Protein AF-0000000082408336 (afdb_homodimer)

InterPro domains:
  IPR009057 Homedomain-like superfamily [SSF46689] (3-77)

Foldseek 3Di:
DDPVVVLVVLVVLLLVLLLCQCLPLVHHDDALVSSCVSSVHDSVSVCVVDVGRLRSLVVSLVVLLVVLLVQLCVQQVVDDDLLSSLLSNLVSNCVSCVVSVSSVCSHQPSCVPPPSSPCVNVVSLVSQLVSLLVSLVQDDDSVLSSVLSSVLSVVVSVLSVCVSSVVDDDDPVVSSVVNSVSSSVSSVD/DDPVVVLVVLVVLLLVLLLCQCLPLVHHDDALVSSCVSSVHDSVSVCVVDVGRLRSLVVSLVVLLVVLLVQLCVQQVPDDDQLSSLLSNLVSNCVSCVVSVSSVCSHQVSCVPPPSSPCVNVVSLVSQLVSLLVSLVQDDDSVLSSVLSSVLSVVVSVLSVCVSSVVDDDDPVVSSVVNSVSSSVSSVD

Structure (mmCIF, N/CA/C/O backbone):
data_AF-0000000082408336-model_v1
#
loop_
_entity.id
_entity.type
_entity.pdbx_description
1 polymer 'TetR/AcrR family transcriptional regulator'
#
loop_
_atom_site.group_PDB
_atom_site.id
_atom_site.type_symbol
_atom_site.label_atom_id
_atom_site.label_alt_id
_atom_site.label_comp_id
_atom_site.label_asym_id
_atom_site.label_entity_id
_atom_site.label_seq_id
_atom_site.pdbx_PDB_ins_code
_atom_site.Cartn_x
_atom_site.Cartn_y
_atom_site.Cartn_z
_atom_site.occupancy
_atom_site.B_iso_or_equiv
_atom_site.auth_seq_id
_atom_site.auth_comp_id
_atom_site.auth_asym_id
_atom_site.auth_atom_id
_atom_site.pdbx_PDB_model_num
ATOM 1 N N . MET A 1 1 ? 37.875 -20.922 -11.516 1 73.94 1 MET A N 1
ATOM 2 C CA . MET A 1 1 ? 36.75 -20.562 -10.648 1 73.94 1 MET A CA 1
ATOM 3 C C . MET A 1 1 ? 36.188 -21.797 -9.953 1 73.94 1 MET A C 1
ATOM 5 O O . MET A 1 1 ? 35.938 -22.812 -10.602 1 73.94 1 MET A O 1
ATOM 9 N N . SER A 1 2 ? 36.219 -21.766 -8.648 1 87.06 2 SER A N 1
ATOM 10 C CA . SER A 1 2 ? 35.688 -22.906 -7.902 1 87.06 2 SER A CA 1
ATOM 11 C C . SER A 1 2 ? 34.219 -23.172 -8.258 1 87.06 2 SER A C 1
ATOM 13 O O . SER A 1 2 ? 33.562 -22.344 -8.883 1 87.06 2 SER A O 1
ATOM 15 N N . ILE A 1 3 ? 33.781 -24.391 -8.055 1 84.94 3 ILE A N 1
ATOM 16 C CA . ILE A 1 3 ? 32.406 -24.781 -8.297 1 84.94 3 ILE A CA 1
ATOM 17 C C . ILE A 1 3 ? 31.453 -23.828 -7.586 1 84.94 3 ILE A C 1
ATOM 19 O O . ILE A 1 3 ? 30.422 -23.422 -8.141 1 84.94 3 ILE A O 1
ATOM 23 N N . GLU A 1 4 ? 31.875 -23.438 -6.445 1 86.31 4 GLU A N 1
ATOM 24 C CA . GLU A 1 4 ? 31.078 -22.531 -5.641 1 86.31 4 GLU A CA 1
ATOM 25 C C . GLU A 1 4 ? 31.016 -21.141 -6.281 1 86.31 4 GLU A C 1
ATOM 27 O O . GLU A 1 4 ? 29.969 -20.484 -6.25 1 86.31 4 GLU A O 1
ATOM 32 N N . GLU A 1 5 ? 32.031 -20.75 -6.777 1 86.38 5 GLU A N 1
ATOM 33 C CA . GLU A 1 5 ? 32.094 -19.453 -7.445 1 86.38 5 GLU A CA 1
ATOM 34 C C . GLU A 1 5 ? 31.25 -19.438 -8.703 1 86.38 5 GLU A C 1
ATOM 36 O O . GLU A 1 5 ? 30.594 -18.422 -9 1 86.38 5 GLU A O 1
ATOM 41 N N . ARG A 1 6 ? 31.375 -20.516 -9.453 1 84.94 6 ARG A N 1
ATOM 42 C CA . ARG A 1 6 ? 30.562 -20.609 -10.656 1 84.94 6 ARG A CA 1
ATOM 43 C C . ARG A 1 6 ? 29.078 -20.562 -10.32 1 84.94 6 ARG A C 1
ATOM 45 O O . ARG A 1 6 ? 28.297 -19.891 -11 1 84.94 6 ARG A O 1
ATOM 52 N N . ARG A 1 7 ? 28.703 -21.312 -9.305 1 87.12 7 ARG A N 1
ATOM 53 C CA . ARG A 1 7 ? 27.312 -21.312 -8.844 1 87.12 7 ARG A CA 1
ATOM 54 C C . ARG A 1 7 ? 26.875 -19.922 -8.406 1 87.12 7 ARG A C 1
ATOM 56 O O . ARG A 1 7 ? 25.766 -19.5 -8.695 1 87.12 7 ARG A O 1
ATOM 63 N N . ALA A 1 8 ? 27.781 -19.266 -7.719 1 88.62 8 ALA A N 1
ATOM 64 C CA . ALA A 1 8 ? 27.484 -17.922 -7.242 1 88.62 8 ALA A CA 1
ATOM 65 C C . ALA A 1 8 ? 27.297 -16.953 -8.406 1 88.62 8 ALA A C 1
ATOM 67 O O . ALA A 1 8 ? 26.422 -16.094 -8.367 1 88.62 8 ALA A O 1
ATOM 68 N N . THR A 1 9 ? 28.031 -17.078 -9.375 1 90.69 9 THR A N 1
ATOM 69 C CA . THR A 1 9 ? 27.938 -16.219 -10.555 1 90.69 9 THR A CA 1
ATOM 70 C C . THR A 1 9 ? 26.625 -16.484 -11.305 1 90.69 9 THR A C 1
ATOM 72 O O . THR A 1 9 ? 25.953 -15.555 -11.75 1 90.69 9 THR A O 1
ATOM 75 N N . ARG A 1 10 ? 26.344 -17.781 -11.445 1 90.94 10 ARG A N 1
ATOM 76 C CA . ARG A 1 10 ? 25.094 -18.141 -12.102 1 90.94 10 ARG A CA 1
ATOM 77 C C . ARG A 1 10 ? 23.891 -17.594 -11.336 1 90.94 10 ARG A C 1
ATOM 79 O O . ARG A 1 10 ? 22.953 -17.062 -11.938 1 90.94 10 ARG A O 1
ATOM 86 N N . LYS A 1 11 ? 23.938 -17.734 -10.047 1 92.62 11 LYS A N 1
ATOM 87 C CA . LYS A 1 11 ? 22.859 -17.234 -9.211 1 92.62 11 LYS A CA 1
ATOM 88 C C . LYS A 1 11 ? 22.719 -15.719 -9.344 1 92.62 11 LYS A C 1
ATOM 90 O O . LYS A 1 11 ? 21.594 -15.195 -9.43 1 92.62 11 LYS A O 1
ATOM 95 N N . ALA A 1 12 ? 23.812 -15.039 -9.383 1 94.81 12 ALA A N 1
ATOM 96 C CA . ALA A 1 12 ? 23.797 -13.594 -9.562 1 94.81 12 ALA A CA 1
ATOM 97 C C . ALA A 1 12 ? 23.156 -13.219 -10.898 1 94.81 12 ALA A C 1
ATOM 99 O O . ALA A 1 12 ? 22.391 -12.25 -10.977 1 94.81 12 ALA A O 1
ATOM 100 N N . THR A 1 13 ? 23.469 -13.969 -11.891 1 96.31 13 THR A N 1
ATOM 101 C CA . THR A 1 13 ? 22.891 -13.742 -13.203 1 96.31 13 THR A CA 1
ATOM 102 C C . THR A 1 13 ? 21.375 -13.961 -13.172 1 96.31 13 THR A C 1
ATOM 104 O O . THR A 1 13 ? 20.625 -13.195 -13.773 1 96.31 13 THR A O 1
ATOM 107 N N . LEU A 1 14 ? 20.984 -14.992 -12.477 1 97.12 14 LEU A N 1
ATOM 108 C CA . LEU A 1 14 ? 19.562 -15.281 -12.352 1 97.12 14 LEU A CA 1
ATOM 109 C C . LEU A 1 14 ? 18.844 -14.141 -11.641 1 97.12 14 LEU A C 1
ATOM 111 O O . LEU A 1 14 ? 17.719 -13.789 -12 1 97.12 14 LEU A O 1
ATOM 115 N N . PHE A 1 15 ? 19.438 -13.555 -10.68 1 97.25 15 PHE A N 1
ATOM 116 C CA . PHE A 1 15 ? 18.812 -12.445 -9.969 1 97.25 15 PHE A CA 1
ATOM 117 C C . PHE A 1 15 ? 18.719 -11.219 -10.867 1 97.25 15 PHE A C 1
ATOM 119 O O . PHE A 1 15 ? 17.688 -10.516 -10.859 1 97.25 15 PHE A O 1
ATOM 126 N N . ASP A 1 16 ? 19.781 -10.984 -11.664 1 97.19 16 ASP A N 1
ATOM 127 C CA . ASP A 1 16 ? 19.75 -9.852 -12.594 1 97.19 16 ASP A CA 1
ATOM 128 C C . ASP A 1 16 ? 18.609 -10.008 -13.602 1 97.19 16 ASP A C 1
ATOM 130 O O . ASP A 1 16 ? 17.875 -9.055 -13.852 1 97.19 16 ASP A O 1
ATOM 134 N N . VAL A 1 17 ? 18.5 -11.156 -14.094 1 97.88 17 VAL A N 1
ATOM 135 C CA . VAL A 1 17 ? 17.453 -11.453 -15.055 1 97.88 17 VAL A CA 1
ATOM 136 C C . VAL A 1 17 ? 16.078 -11.352 -14.375 1 97.88 17 VAL A C 1
ATOM 138 O O . VAL A 1 17 ? 15.125 -10.844 -14.961 1 97.88 17 VAL A O 1
ATOM 141 N N . GLY A 1 18 ? 16.016 -11.883 -13.164 1 98 18 GLY A N 1
ATOM 142 C CA . GLY A 1 18 ? 14.781 -11.82 -12.406 1 98 18 GLY A CA 1
ATOM 143 C C . GLY A 1 18 ? 14.289 -10.406 -12.18 1 98 18 GLY A C 1
ATOM 144 O O . GLY A 1 18 ? 13.086 -10.141 -12.273 1 98 18 GLY A O 1
ATOM 145 N N . VAL A 1 19 ? 15.18 -9.539 -11.906 1 97.81 19 VAL A N 1
ATOM 146 C CA . VAL A 1 19 ? 14.82 -8.141 -11.711 1 97.81 19 VAL A CA 1
ATOM 147 C C . VAL A 1 19 ? 14.234 -7.57 -13 1 97.81 19 VAL A C 1
ATOM 149 O O . VAL A 1 19 ? 13.195 -6.906 -12.977 1 97.81 19 VAL A O 1
ATOM 152 N N . THR A 1 20 ? 14.836 -7.875 -14.07 1 96.94 20 THR A N 1
ATOM 153 C CA . THR A 1 20 ? 14.391 -7.367 -15.359 1 96.94 20 THR A CA 1
ATOM 154 C C . THR A 1 20 ? 13.008 -7.91 -15.719 1 96.94 20 THR A C 1
ATOM 156 O O . THR A 1 20 ? 12.117 -7.156 -16.109 1 96.94 20 THR A O 1
ATOM 159 N N . LEU A 1 21 ? 12.812 -9.18 -15.531 1 97.62 21 LEU A N 1
ATOM 160 C CA . LEU A 1 21 ? 11.578 -9.828 -15.961 1 97.62 21 LEU A CA 1
ATOM 161 C C . LEU A 1 21 ? 10.438 -9.508 -14.992 1 97.62 21 LEU A C 1
ATOM 163 O O . LEU A 1 21 ? 9.312 -9.25 -15.422 1 97.62 21 LEU A O 1
ATOM 167 N N . LEU A 1 22 ? 10.727 -9.531 -13.719 1 96.69 22 LEU A N 1
ATOM 168 C CA . LEU A 1 22 ? 9.719 -9.234 -12.703 1 96.69 22 LEU A CA 1
ATOM 169 C C . LEU A 1 22 ? 9.375 -7.754 -12.688 1 96.69 22 LEU A C 1
ATOM 171 O O . LEU A 1 22 ? 8.234 -7.379 -12.391 1 96.69 22 LEU A O 1
ATOM 175 N N . GLY A 1 23 ? 10.305 -6.922 -13.039 1 96.31 23 GLY A N 1
ATOM 176 C CA . GLY A 1 23 ? 10.125 -5.48 -13.039 1 96.31 23 GLY A CA 1
ATOM 177 C C . GLY A 1 23 ? 9.805 -4.914 -14.406 1 96.31 23 GLY A C 1
ATOM 178 O O . GLY A 1 23 ? 9.93 -3.709 -14.633 1 96.31 23 GLY A O 1
ATOM 179 N N . ALA A 1 24 ? 9.453 -5.758 -15.32 1 94.75 24 ALA A N 1
ATOM 180 C CA . ALA A 1 24 ? 9.156 -5.305 -16.672 1 94.75 24 ALA A CA 1
ATOM 181 C C . ALA A 1 24 ? 8.047 -4.262 -16.688 1 94.75 24 ALA A C 1
ATOM 183 O O . ALA A 1 24 ? 7.121 -4.328 -15.867 1 94.75 24 ALA A O 1
ATOM 184 N N . VAL A 1 25 ? 8.023 -3.336 -17.594 1 90.06 25 VAL A N 1
ATOM 185 C CA . VAL A 1 25 ? 7.137 -2.18 -17.672 1 90.06 25 VAL A CA 1
ATOM 186 C C . VAL A 1 25 ? 5.695 -2.645 -17.859 1 90.06 25 VAL A C 1
ATOM 188 O O . VAL A 1 25 ? 4.773 -2.07 -17.281 1 90.06 25 VAL A O 1
ATOM 191 N N . ASP A 1 26 ? 5.535 -3.713 -18.578 1 88.75 26 ASP A N 1
ATOM 192 C CA . ASP A 1 26 ? 4.188 -4.191 -18.875 1 88.75 26 ASP A CA 1
ATOM 193 C C . ASP A 1 26 ? 3.721 -5.199 -17.828 1 88.75 26 ASP A C 1
ATOM 195 O O . ASP A 1 26 ? 2.646 -5.793 -17.953 1 88.75 26 ASP A O 1
ATOM 199 N N . GLY A 1 27 ? 4.539 -5.371 -16.797 1 87.56 27 GLY A N 1
ATOM 200 C CA . GLY A 1 27 ? 4.188 -6.305 -15.742 1 87.56 27 GLY A CA 1
ATOM 201 C C . GLY A 1 27 ? 5.086 -7.527 -15.703 1 87.56 27 GLY A C 1
ATOM 202 O O . GLY A 1 27 ? 5.871 -7.758 -16.625 1 87.56 27 GLY A O 1
ATOM 203 N N . PRO A 1 28 ? 4.844 -8.32 -14.664 1 84.62 28 PRO A N 1
ATOM 204 C CA . PRO A 1 28 ? 5.715 -9.484 -14.484 1 84.62 28 PRO A CA 1
ATOM 205 C C . PRO A 1 28 ? 5.57 -10.516 -15.609 1 84.62 28 PRO A C 1
ATOM 207 O O . PRO A 1 28 ? 4.449 -10.883 -15.977 1 84.62 28 PRO A O 1
ATOM 210 N N . ALA A 1 29 ? 6.617 -10.922 -16.156 1 86.88 29 ALA A N 1
ATOM 211 C CA . ALA A 1 29 ? 6.715 -11.938 -17.188 1 86.88 29 ALA A CA 1
ATOM 212 C C . ALA A 1 29 ? 7.703 -13.031 -16.797 1 86.88 29 ALA A C 1
ATOM 214 O O . ALA A 1 29 ? 8.578 -13.406 -17.578 1 86.88 29 ALA A O 1
ATOM 215 N N . VAL A 1 30 ? 7.484 -13.555 -15.609 1 94.5 30 VAL A N 1
ATOM 216 C CA . VAL A 1 30 ? 8.484 -14.469 -15.07 1 94.5 30 VAL A CA 1
ATOM 217 C C . VAL A 1 30 ? 7.988 -15.906 -15.188 1 94.5 30 VAL A C 1
ATOM 219 O O . VAL A 1 30 ? 6.969 -16.266 -14.586 1 94.5 30 VAL A O 1
ATOM 222 N N . ASN A 1 31 ? 8.594 -16.625 -15.992 1 95.62 31 ASN A N 1
ATOM 223 C CA . ASN A 1 31 ? 8.523 -18.078 -16 1 95.62 31 ASN A CA 1
ATOM 224 C C . ASN A 1 31 ? 9.898 -18.703 -16.219 1 95.62 31 ASN A C 1
ATOM 226 O O . ASN A 1 31 ? 10.844 -18.016 -16.609 1 95.62 31 ASN A O 1
ATOM 230 N N . VAL A 1 32 ? 9.969 -19.984 -15.883 1 96.5 32 VAL A N 1
ATOM 231 C CA . VAL A 1 32 ? 11.273 -20.641 -15.828 1 96.5 32 VAL A CA 1
ATOM 232 C C . VAL A 1 32 ? 11.914 -20.625 -17.219 1 96.5 32 VAL A C 1
ATOM 234 O O . VAL A 1 32 ? 13.109 -20.328 -17.344 1 96.5 32 VAL A O 1
ATOM 237 N N . ARG A 1 33 ? 11.164 -20.844 -18.188 1 96.06 33 ARG A N 1
ATOM 238 C CA . ARG A 1 33 ? 11.688 -20.875 -19.562 1 96.06 33 ARG A CA 1
ATOM 239 C C . ARG A 1 33 ? 12.242 -19.5 -19.969 1 96.06 33 ARG A C 1
ATOM 241 O O . ARG A 1 33 ? 13.352 -19.422 -20.484 1 96.06 33 ARG A O 1
ATOM 248 N N . ALA A 1 34 ? 11.547 -18.453 -19.734 1 96.12 34 ALA A N 1
ATOM 249 C CA . ALA A 1 34 ? 11.961 -17.094 -20.094 1 96.12 34 ALA A CA 1
ATOM 250 C C . ALA A 1 34 ? 13.203 -16.688 -19.312 1 96.12 34 ALA A C 1
ATOM 252 O O . ALA A 1 34 ? 14.094 -16.031 -19.844 1 96.12 34 ALA A O 1
ATOM 253 N N . VAL A 1 35 ? 13.266 -17.078 -18.062 1 97.5 35 VAL A N 1
ATOM 254 C CA . VAL A 1 35 ? 14.391 -16.75 -17.188 1 97.5 35 VAL A CA 1
ATOM 255 C C . VAL A 1 35 ? 15.656 -17.438 -17.719 1 97.5 35 VAL A C 1
ATOM 257 O O . VAL A 1 35 ? 16.703 -16.781 -17.859 1 97.5 35 VAL A O 1
ATOM 260 N N . CYS A 1 36 ? 15.531 -18.656 -18.016 1 97.38 36 CYS A N 1
ATOM 261 C CA . CYS A 1 36 ? 16.672 -19.422 -18.484 1 97.38 36 CYS A CA 1
ATOM 262 C C . CYS A 1 36 ? 17.156 -18.906 -19.844 1 97.38 36 CYS A C 1
ATOM 264 O O . CYS A 1 36 ? 18.359 -18.766 -20.062 1 97.38 36 CYS A O 1
ATOM 266 N N . LYS A 1 37 ? 16.219 -18.594 -20.688 1 97.44 37 LYS A N 1
ATOM 267 C CA . LYS A 1 37 ? 16.562 -18.031 -22 1 97.44 37 LYS A CA 1
ATOM 268 C C . LYS A 1 37 ? 17.328 -16.719 -21.859 1 97.44 37 LYS A C 1
ATOM 270 O O . LYS A 1 37 ? 18.375 -16.547 -22.484 1 97.44 37 LYS A O 1
ATOM 275 N N . ALA A 1 38 ? 16.906 -15.906 -21.031 1 96.44 38 ALA A N 1
ATOM 276 C CA . ALA A 1 38 ? 17.516 -14.594 -20.844 1 96.44 38 ALA A CA 1
ATOM 277 C C . ALA A 1 38 ? 18.875 -14.719 -20.156 1 96.44 38 ALA A C 1
ATOM 279 O O . ALA A 1 38 ? 19.781 -13.93 -20.422 1 96.44 38 ALA A O 1
ATOM 280 N N . ALA A 1 39 ? 19 -15.727 -19.281 1 96.56 39 ALA A N 1
ATOM 281 C CA . ALA A 1 39 ? 20.234 -15.906 -18.516 1 96.56 39 ALA A CA 1
ATOM 282 C C . ALA A 1 39 ? 21.25 -16.719 -19.312 1 96.56 39 ALA A C 1
ATOM 284 O O . ALA A 1 39 ? 22.422 -16.797 -18.938 1 96.56 39 ALA A O 1
ATOM 285 N N . GLY A 1 40 ? 20.844 -17.328 -20.375 1 96.75 40 GLY A N 1
ATOM 286 C CA . GLY A 1 40 ? 21.719 -18.219 -21.125 1 96.75 40 GLY A CA 1
ATOM 287 C C . GLY A 1 40 ? 22.047 -19.484 -20.375 1 96.75 40 GLY A C 1
ATOM 288 O O . GLY A 1 40 ? 23.188 -19.953 -20.422 1 96.75 40 GLY A O 1
ATOM 289 N N . LEU A 1 41 ? 21.094 -19.938 -19.594 1 95.88 41 LEU A N 1
ATOM 290 C CA . LEU A 1 41 ? 21.281 -21.125 -18.766 1 95.88 41 LEU A CA 1
ATOM 291 C C . LEU A 1 41 ? 20.234 -22.172 -19.094 1 95.88 41 LEU A C 1
ATOM 293 O O . LEU A 1 41 ? 19.156 -21.844 -19.609 1 95.88 41 LEU A O 1
ATOM 297 N N . THR A 1 42 ? 20.578 -23.359 -18.859 1 93.5 42 THR A N 1
ATOM 298 C CA . THR A 1 42 ? 19.578 -24.422 -18.922 1 93.5 42 THR A CA 1
ATOM 299 C C . THR A 1 42 ? 18.734 -24.438 -17.656 1 93.5 42 THR A C 1
ATOM 301 O O . THR A 1 42 ? 19.109 -23.859 -16.641 1 93.5 42 THR A O 1
ATOM 304 N N . GLU A 1 43 ? 17.578 -25.156 -17.734 1 95.06 43 GLU A N 1
ATOM 305 C CA . GLU A 1 43 ? 16.672 -25.281 -16.594 1 95.06 43 GLU A CA 1
ATOM 306 C C . GLU A 1 43 ? 17.344 -26.016 -15.438 1 95.06 43 GLU A C 1
ATOM 308 O O . GLU A 1 43 ? 17.047 -25.781 -14.273 1 95.06 43 GLU A O 1
ATOM 313 N N . ARG A 1 44 ? 18.312 -26.891 -15.742 1 93.88 44 ARG A N 1
ATOM 314 C CA . ARG A 1 44 ? 19.047 -27.625 -14.719 1 93.88 44 ARG A CA 1
ATOM 315 C C . ARG A 1 44 ? 19.734 -26.672 -13.734 1 93.88 44 ARG A C 1
ATOM 317 O O . ARG A 1 44 ? 19.625 -26.859 -12.523 1 93.88 44 ARG A O 1
ATOM 324 N N . TYR A 1 45 ? 20.297 -25.688 -14.312 1 93.19 45 TYR A N 1
ATOM 325 C CA . TYR A 1 45 ? 21.031 -24.734 -13.484 1 93.19 45 TYR A CA 1
ATOM 326 C C . TYR A 1 45 ? 20.062 -23.859 -12.688 1 93.19 45 TYR A C 1
ATOM 328 O O . TYR A 1 45 ? 20.375 -23.438 -11.57 1 93.19 45 TYR A O 1
ATOM 336 N N . PHE A 1 46 ? 18.859 -23.625 -13.242 1 96.44 46 PHE A N 1
ATOM 337 C CA . PHE A 1 46 ? 17.828 -22.938 -12.484 1 96.44 46 PHE A CA 1
ATOM 338 C C . PHE A 1 46 ? 17.438 -23.734 -11.25 1 96.44 46 PHE A C 1
ATOM 340 O O . PHE A 1 46 ? 17.406 -23.203 -10.141 1 96.44 46 PHE A O 1
ATOM 347 N N . TYR A 1 47 ? 17.281 -24.984 -11.43 1 95.19 47 TYR A N 1
ATOM 348 C CA . TYR A 1 47 ? 16.75 -25.844 -10.375 1 95.19 47 TYR A CA 1
ATOM 349 C C . TYR A 1 47 ? 17.844 -26.219 -9.375 1 95.19 47 TYR A C 1
ATOM 351 O O . TYR A 1 47 ? 17.547 -26.75 -8.305 1 95.19 47 TYR A O 1
ATOM 359 N N . GLU A 1 48 ? 19.094 -25.906 -9.719 1 94.31 48 GLU A N 1
ATOM 360 C CA . GLU A 1 48 ? 20.172 -26.031 -8.75 1 94.31 48 GLU A CA 1
ATOM 361 C C . GLU A 1 48 ? 20.016 -25.031 -7.613 1 94.31 48 GLU A C 1
ATOM 363 O O . GLU A 1 48 ? 20.453 -25.266 -6.488 1 94.31 48 GLU A O 1
ATOM 368 N N . SER A 1 49 ? 19.297 -23.922 -7.973 1 94.06 49 SER A N 1
ATOM 369 C CA . SER A 1 49 ? 19.219 -22.828 -7.012 1 94.06 49 SER A CA 1
ATOM 370 C C . SER A 1 49 ? 17.781 -22.641 -6.5 1 94.06 49 SER A C 1
ATOM 372 O O . SER A 1 49 ? 17.578 -22.188 -5.375 1 94.06 49 SER A O 1
ATOM 374 N N . PHE A 1 50 ? 16.828 -23.016 -7.348 1 97 50 PHE A N 1
ATOM 375 C CA . PHE A 1 50 ? 15.438 -22.75 -6.996 1 97 50 PHE A CA 1
ATOM 376 C C . PHE A 1 50 ? 14.555 -23.953 -7.293 1 97 50 PHE A C 1
ATOM 378 O O . PHE A 1 50 ? 14.734 -24.625 -8.312 1 97 50 PHE A O 1
ATOM 385 N N . THR A 1 51 ? 13.625 -24.141 -6.453 1 96.5 51 THR A N 1
ATOM 386 C CA . THR A 1 51 ? 12.773 -25.328 -6.574 1 96.5 51 THR A CA 1
ATOM 387 C C . THR A 1 51 ? 11.664 -25.078 -7.602 1 96.5 51 THR A C 1
ATOM 389 O O . THR A 1 51 ? 11.188 -26.031 -8.234 1 96.5 51 THR A O 1
ATOM 392 N N . ASP A 1 52 ? 11.188 -23.812 -7.734 1 96.69 52 ASP A N 1
ATOM 393 C CA . ASP A 1 52 ? 10.125 -23.484 -8.672 1 96.69 52 ASP A CA 1
ATOM 394 C C . ASP A 1 52 ? 10.086 -21.984 -8.938 1 96.69 52 ASP A C 1
ATOM 396 O O . ASP A 1 52 ? 10.875 -21.219 -8.367 1 96.69 52 ASP A O 1
ATOM 400 N N . ARG A 1 53 ? 9.211 -21.609 -9.758 1 96.44 53 ARG A N 1
ATOM 401 C CA . ARG A 1 53 ? 9.055 -20.203 -10.156 1 96.44 53 ARG A CA 1
ATOM 402 C C . ARG A 1 53 ? 8.703 -19.328 -8.953 1 96.44 53 ARG A C 1
ATOM 404 O O . ARG A 1 53 ? 9.227 -18.234 -8.812 1 96.44 53 ARG A O 1
ATOM 411 N N . ASP A 1 54 ? 7.863 -19.844 -8.141 1 95.06 54 ASP A N 1
ATOM 412 C CA . ASP A 1 54 ? 7.383 -19.047 -7.012 1 95.06 54 ASP A CA 1
ATOM 413 C C . ASP A 1 54 ? 8.516 -18.75 -6.035 1 95.06 54 ASP A C 1
ATOM 415 O O . ASP A 1 54 ? 8.664 -17.609 -5.586 1 95.06 54 ASP A O 1
ATOM 419 N N . GLN A 1 55 ? 9.219 -19.688 -5.762 1 96.25 55 GLN A N 1
ATOM 420 C CA . GLN A 1 55 ? 10.383 -19.469 -4.906 1 96.25 55 GLN A CA 1
ATOM 421 C C . GLN A 1 55 ? 11.336 -18.453 -5.527 1 96.25 55 GLN A C 1
ATOM 423 O O . GLN A 1 55 ? 11.898 -17.609 -4.82 1 96.25 55 GLN A O 1
ATOM 428 N N . TYR A 1 56 ? 11.508 -18.609 -6.812 1 97.56 56 TYR A N 1
ATOM 429 C CA . TYR A 1 56 ? 12.383 -17.703 -7.539 1 97.56 56 TYR A CA 1
ATOM 430 C C . TYR A 1 56 ? 11.875 -16.266 -7.438 1 97.56 56 TYR A C 1
ATOM 432 O O . TYR A 1 56 ? 12.648 -15.352 -7.133 1 97.56 56 TYR A O 1
ATOM 440 N N . VAL A 1 57 ? 10.602 -16.047 -7.641 1 96.56 57 VAL A N 1
ATOM 441 C CA . VAL A 1 57 ? 9.984 -14.719 -7.605 1 96.56 57 VAL A CA 1
ATOM 442 C C . VAL A 1 57 ? 10.148 -14.117 -6.211 1 96.56 57 VAL A C 1
ATOM 444 O O . VAL A 1 57 ? 10.547 -12.953 -6.074 1 96.56 57 VAL A O 1
ATOM 447 N N . VAL A 1 58 ? 9.93 -14.883 -5.227 1 95.38 58 VAL A N 1
ATOM 448 C CA . VAL A 1 58 ? 10.07 -14.43 -3.846 1 95.38 58 VAL A CA 1
ATOM 449 C C . VAL A 1 58 ? 11.523 -14.062 -3.564 1 95.38 58 VAL A C 1
ATOM 451 O O . VAL A 1 58 ? 11.805 -13.039 -2.936 1 95.38 58 VAL A O 1
ATOM 454 N N . ALA A 1 59 ? 12.398 -14.852 -4.055 1 96.69 59 ALA A N 1
ATOM 455 C CA . ALA A 1 59 ? 13.828 -14.617 -3.83 1 96.69 59 ALA A CA 1
ATOM 456 C C . ALA A 1 59 ? 14.281 -13.32 -4.492 1 96.69 59 ALA A C 1
ATOM 458 O O . ALA A 1 59 ? 15.07 -12.57 -3.92 1 96.69 59 ALA A O 1
ATOM 459 N N . VAL A 1 60 ? 13.828 -13.086 -5.688 1 97.19 60 VAL A N 1
ATOM 460 C CA . VAL A 1 60 ? 14.188 -11.867 -6.406 1 97.19 60 VAL A CA 1
ATOM 461 C C . VAL A 1 60 ? 13.664 -10.648 -5.648 1 97.19 60 VAL A C 1
ATOM 463 O O . VAL A 1 60 ? 14.383 -9.664 -5.473 1 97.19 60 VAL A O 1
ATOM 466 N N . HIS A 1 61 ? 12.438 -10.695 -5.23 1 96.44 61 HIS A N 1
ATOM 467 C CA . HIS A 1 61 ? 11.867 -9.594 -4.457 1 96.44 61 HIS A CA 1
ATOM 468 C C . HIS A 1 61 ? 12.664 -9.359 -3.174 1 96.44 61 HIS A C 1
ATOM 470 O O . HIS A 1 61 ? 12.969 -8.219 -2.83 1 96.44 61 HIS A O 1
ATOM 476 N N . THR A 1 62 ? 12.945 -10.438 -2.484 1 95.38 62 THR A N 1
ATOM 477 C CA . THR A 1 62 ? 13.711 -10.359 -1.247 1 95.38 62 THR A CA 1
ATOM 478 C C . THR A 1 62 ? 15.078 -9.734 -1.5 1 95.38 62 THR A C 1
ATOM 480 O O . THR A 1 62 ? 15.531 -8.883 -0.733 1 95.38 62 THR A O 1
ATOM 483 N N . PHE A 1 63 ? 15.68 -10.148 -2.531 1 96.38 63 PHE A N 1
ATOM 484 C CA . PHE A 1 63 ? 16.969 -9.617 -2.938 1 96.38 63 PHE A CA 1
ATOM 485 C C . PHE A 1 63 ? 16.906 -8.109 -3.104 1 96.38 63 PHE A C 1
ATOM 487 O O . PHE A 1 63 ? 17.766 -7.383 -2.586 1 96.38 63 PHE A O 1
ATOM 494 N N . VAL A 1 64 ? 15.93 -7.598 -3.799 1 96.38 64 VAL A N 1
ATOM 495 C CA . VAL A 1 64 ? 15.781 -6.168 -4.07 1 96.38 64 VAL A CA 1
ATOM 496 C C . VAL A 1 64 ? 15.445 -5.43 -2.777 1 96.38 64 VAL A C 1
ATOM 498 O O . VAL A 1 64 ? 15.984 -4.355 -2.51 1 96.38 64 VAL A O 1
ATOM 501 N N . ALA A 1 65 ? 14.57 -5.965 -1.963 1 95.06 65 ALA A N 1
ATOM 502 C CA . ALA A 1 65 ? 14.188 -5.352 -0.693 1 95.06 65 ALA A CA 1
ATOM 503 C C . ALA A 1 65 ? 15.398 -5.191 0.226 1 95.06 65 ALA A C 1
ATOM 505 O O . ALA A 1 65 ? 15.594 -4.129 0.82 1 95.06 65 ALA A O 1
ATOM 506 N N . GLU A 1 66 ? 16.156 -6.234 0.29 1 95.12 66 GLU A N 1
ATOM 507 C CA . GLU A 1 66 ? 17.344 -6.203 1.146 1 95.12 66 GLU A CA 1
ATOM 508 C C . GLU A 1 66 ? 18.359 -5.188 0.642 1 95.12 66 GLU A C 1
ATOM 510 O O . GLU A 1 66 ? 19 -4.492 1.437 1 95.12 66 GLU A O 1
ATOM 515 N N . ARG A 1 67 ? 18.516 -5.141 -0.618 1 95.44 67 ARG A N 1
ATOM 516 C CA . ARG A 1 67 ? 19.422 -4.16 -1.207 1 95.44 67 ARG A CA 1
ATOM 517 C C . ARG A 1 67 ? 18.953 -2.738 -0.903 1 95.44 67 ARG A C 1
ATOM 519 O O . ARG A 1 67 ? 19.766 -1.868 -0.592 1 95.44 67 ARG A O 1
ATOM 526 N N . ALA A 1 68 ? 17.688 -2.494 -1.029 1 95.31 68 ALA A N 1
ATOM 527 C CA . ALA A 1 68 ? 17.125 -1.18 -0.73 1 95.31 68 ALA A CA 1
ATOM 528 C C . ALA A 1 68 ? 17.344 -0.812 0.735 1 95.31 68 ALA A C 1
ATOM 530 O O . ALA A 1 68 ? 17.781 0.299 1.045 1 95.31 68 ALA A O 1
ATOM 531 N N . GLN A 1 69 ? 17.062 -1.727 1.625 1 94.88 69 GLN A N 1
ATOM 532 C CA . GLN A 1 69 ? 17.234 -1.491 3.055 1 94.88 69 GLN A CA 1
ATOM 533 C C . GLN A 1 69 ? 18.688 -1.206 3.404 1 94.88 69 GLN A C 1
ATOM 535 O O . GLN A 1 69 ? 18.984 -0.286 4.172 1 94.88 69 GLN A O 1
ATOM 540 N N . SER A 1 70 ? 19.547 -1.978 2.814 1 94.94 70 SER A N 1
ATOM 541 C CA . SER A 1 70 ? 20.969 -1.795 3.059 1 94.94 70 SER A CA 1
ATOM 542 C C . SER A 1 70 ? 21.453 -0.44 2.547 1 94.94 70 SER A C 1
ATOM 544 O O . SER A 1 70 ? 22.219 0.243 3.219 1 94.94 70 SER A O 1
ATOM 546 N N . ALA A 1 71 ? 21.016 -0.095 1.386 1 94.5 71 ALA A N 1
ATOM 547 C CA . ALA A 1 71 ? 21.391 1.195 0.812 1 94.5 71 ALA A CA 1
ATOM 548 C C . ALA A 1 71 ? 20.906 2.346 1.691 1 94.5 71 ALA A C 1
ATOM 550 O O . ALA A 1 71 ? 21.641 3.316 1.906 1 94.5 71 ALA A O 1
ATOM 551 N N . LEU A 1 72 ? 19.688 2.25 2.195 1 95.06 72 LEU A N 1
ATOM 552 C CA . LEU A 1 72 ? 19.141 3.283 3.061 1 95.06 72 LEU A CA 1
ATOM 553 C C . LEU A 1 72 ? 19.906 3.371 4.371 1 95.06 72 LEU A C 1
ATOM 555 O O . LEU A 1 72 ? 20.25 4.465 4.82 1 95.06 72 LEU A O 1
ATOM 559 N N . ALA A 1 73 ? 20.188 2.219 4.945 1 94.38 73 ALA A N 1
ATOM 560 C CA . ALA A 1 73 ? 20.938 2.18 6.203 1 94.38 73 ALA A CA 1
ATOM 561 C C . ALA A 1 73 ? 22.312 2.801 6.043 1 94.38 73 ALA A C 1
ATOM 563 O O . ALA A 1 73 ? 22.75 3.598 6.879 1 94.38 73 ALA A O 1
ATOM 564 N N . THR A 1 74 ? 22.969 2.482 4.996 1 94.44 74 THR A N 1
ATOM 565 C CA . THR A 1 74 ? 24.312 3.002 4.723 1 94.44 74 THR A CA 1
ATOM 566 C C . THR A 1 74 ? 24.266 4.508 4.484 1 94.44 74 THR A C 1
ATOM 568 O O . THR A 1 74 ? 25.125 5.242 4.961 1 94.44 74 THR A O 1
ATOM 571 N N . ALA A 1 75 ? 23.266 4.93 3.744 1 93.75 75 ALA A N 1
ATOM 572 C CA . ALA A 1 75 ? 23.156 6.336 3.359 1 93.75 75 ALA A CA 1
ATOM 573 C C . ALA A 1 75 ? 23 7.23 4.586 1 93.75 75 ALA A C 1
ATOM 575 O O . ALA A 1 75 ? 23.5 8.352 4.609 1 93.75 75 ALA A O 1
ATOM 576 N N . VAL A 1 76 ? 22.344 6.75 5.648 1 92.44 76 VAL A N 1
ATOM 577 C CA . VAL A 1 76 ? 22.016 7.625 6.77 1 92.44 76 VAL A CA 1
ATOM 578 C C . VAL A 1 76 ? 23.047 7.477 7.871 1 92.44 76 VAL A C 1
ATOM 580 O O . VAL A 1 76 ? 23.141 8.312 8.773 1 92.44 76 VAL A O 1
ATOM 583 N N . GLU A 1 77 ? 23.859 6.445 7.871 1 90 77 GLU A N 1
ATOM 584 C CA . GLU A 1 77 ? 24.812 6.133 8.922 1 90 77 GLU A CA 1
ATOM 585 C C . GLU A 1 77 ? 25.781 7.293 9.156 1 90 77 GLU A C 1
ATOM 587 O O . GLU A 1 77 ? 26.172 7.57 10.289 1 90 77 GLU A O 1
ATOM 592 N N . SER A 1 78 ? 26.094 7.977 8.156 1 84.88 78 SER A N 1
ATOM 593 C CA . SER A 1 78 ? 27.156 8.961 8.336 1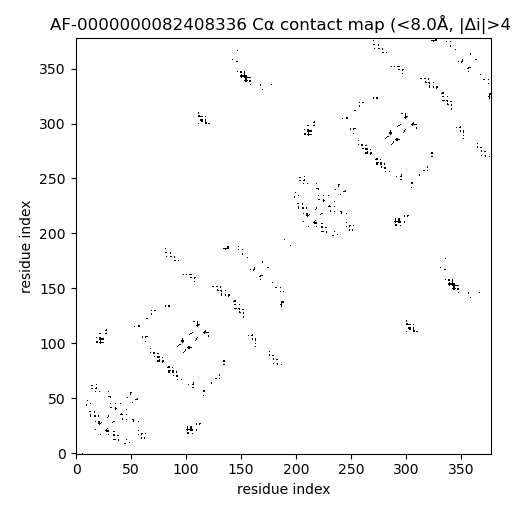 84.88 78 SER A CA 1
ATOM 594 C C . SER A 1 78 ? 26.578 10.375 8.461 1 84.88 78 SER A C 1
ATOM 596 O O . SER A 1 78 ? 27.328 11.344 8.602 1 84.88 78 SER A O 1
ATOM 598 N N . GLU A 1 79 ? 25.344 10.508 8.453 1 85.25 79 GLU A N 1
ATOM 599 C CA . GLU A 1 79 ? 24.75 11.836 8.492 1 85.25 79 GLU A CA 1
ATOM 600 C C . GLU A 1 79 ? 24.375 12.234 9.914 1 85.25 79 GLU A C 1
ATOM 602 O O . GLU A 1 79 ? 24.062 11.367 10.742 1 85.25 79 GLU A O 1
ATOM 607 N N . THR A 1 80 ? 24.469 13.492 10.188 1 83.19 80 THR A N 1
ATOM 608 C CA . THR A 1 80 ? 24.328 13.914 11.578 1 83.19 80 THR A CA 1
ATOM 609 C C . THR A 1 80 ? 23.125 14.836 11.734 1 83.19 80 THR A C 1
ATOM 611 O O . THR A 1 80 ? 22.578 14.969 12.836 1 83.19 80 THR A O 1
ATOM 614 N N . THR A 1 81 ? 22.766 15.547 10.664 1 86.94 81 THR A N 1
ATOM 615 C CA . THR A 1 81 ? 21.609 16.438 10.797 1 86.94 81 THR A CA 1
ATOM 616 C C . THR A 1 81 ? 20.375 15.805 10.18 1 86.94 81 THR A C 1
ATOM 618 O O . THR A 1 81 ? 20.469 14.961 9.289 1 86.94 81 THR A O 1
ATOM 621 N N . SER A 1 82 ? 19.25 16.188 10.719 1 86.62 82 SER A N 1
ATOM 622 C CA . SER A 1 82 ? 17.984 15.664 10.234 1 86.62 82 SER A CA 1
ATOM 623 C C . SER A 1 82 ? 17.812 15.898 8.734 1 86.62 82 SER A C 1
ATOM 625 O O . SER A 1 82 ? 17.375 15.016 8.008 1 86.62 82 SER A O 1
ATOM 627 N N . GLU A 1 83 ? 18.188 17.047 8.312 1 90.69 83 GLU A N 1
ATOM 628 C CA . GLU A 1 83 ? 18.062 17.375 6.895 1 90.69 83 GLU A CA 1
ATOM 629 C C . GLU A 1 83 ? 19.016 16.531 6.047 1 90.69 83 GLU A C 1
ATOM 631 O O . GLU A 1 83 ? 18.625 16.047 4.977 1 90.69 83 GLU A O 1
ATOM 636 N N . ALA A 1 84 ? 20.234 16.438 6.52 1 92.94 84 ALA A N 1
ATOM 637 C CA . ALA A 1 84 ? 21.219 15.633 5.797 1 92.94 84 ALA A CA 1
ATOM 638 C C . ALA A 1 84 ? 20.797 14.172 5.727 1 92.94 84 ALA A C 1
ATOM 640 O O . ALA A 1 84 ? 20.953 13.516 4.695 1 92.94 84 ALA A O 1
ATOM 641 N N . VAL A 1 85 ? 20.266 13.648 6.773 1 92.94 85 VAL A N 1
ATOM 642 C CA . VAL A 1 85 ? 19.781 12.281 6.844 1 92.94 85 VAL A CA 1
ATOM 643 C C . VAL A 1 85 ? 18.656 12.078 5.832 1 92.94 85 VAL A C 1
ATOM 645 O O . VAL A 1 85 ? 18.672 11.133 5.043 1 92.94 85 VAL A O 1
ATOM 648 N N . ALA A 1 86 ? 17.656 12.969 5.867 1 94 86 ALA A N 1
ATOM 649 C CA . ALA A 1 86 ? 16.516 12.883 4.957 1 94 86 ALA A CA 1
ATOM 650 C C . ALA A 1 86 ? 16.969 12.93 3.502 1 94 86 ALA A C 1
ATOM 652 O O . ALA A 1 86 ? 16.547 12.117 2.684 1 94 86 ALA A O 1
ATOM 653 N N . THR A 1 87 ? 17.875 13.844 3.199 1 94.88 87 THR A N 1
ATOM 654 C CA . THR A 1 87 ? 18.375 14.016 1.835 1 94.88 87 THR A CA 1
ATOM 655 C C . THR A 1 87 ? 19.141 12.781 1.384 1 94.88 87 THR A C 1
ATOM 657 O O . THR A 1 87 ? 18.922 12.266 0.285 1 94.88 87 THR A O 1
ATOM 660 N N . ALA A 1 88 ? 20 12.305 2.234 1 95.38 88 ALA A N 1
ATOM 661 C CA . ALA A 1 88 ? 20.797 11.125 1.909 1 95.38 88 ALA A CA 1
ATOM 662 C C . ALA A 1 88 ? 19.922 9.906 1.677 1 95.38 88 ALA A C 1
ATOM 664 O O . ALA A 1 88 ? 20.141 9.133 0.744 1 95.38 88 ALA A O 1
ATOM 665 N N . ALA A 1 89 ? 18.953 9.742 2.529 1 94.81 89 ALA A N 1
ATOM 666 C CA . ALA A 1 89 ? 18.031 8.609 2.418 1 94.81 89 ALA A CA 1
ATOM 667 C C . ALA A 1 89 ? 17.266 8.648 1.102 1 94.81 89 ALA A C 1
ATOM 669 O O . ALA A 1 89 ? 17.234 7.664 0.364 1 94.81 89 ALA A O 1
ATOM 670 N N . VAL A 1 90 ? 16.672 9.789 0.77 1 95.69 90 VAL A N 1
ATOM 671 C CA . VAL A 1 90 ? 15.859 9.93 -0.437 1 95.69 90 VAL A CA 1
ATOM 672 C C . VAL A 1 90 ? 16.734 9.766 -1.673 1 95.69 90 VAL A C 1
ATOM 674 O O . VAL A 1 90 ? 16.359 9.078 -2.623 1 95.69 90 VAL A O 1
ATOM 677 N N . ASP A 1 91 ? 17.906 10.336 -1.623 1 94.44 91 ASP A N 1
ATOM 678 C CA . ASP A 1 91 ? 18.828 10.227 -2.752 1 94.44 91 ASP A CA 1
ATOM 679 C C . ASP A 1 91 ? 19.219 8.773 -2.994 1 94.44 91 ASP A C 1
ATOM 681 O O . ASP A 1 91 ? 19.234 8.312 -4.137 1 94.44 91 ASP A O 1
ATOM 685 N N . ALA A 1 92 ? 19.516 8.102 -1.953 1 95 92 ALA A N 1
ATOM 686 C CA . ALA A 1 92 ? 19.906 6.699 -2.07 1 95 92 ALA A CA 1
ATOM 687 C C . ALA A 1 92 ? 18.75 5.867 -2.641 1 95 92 ALA A C 1
ATOM 689 O O . ALA A 1 92 ? 18.969 5.027 -3.52 1 95 92 ALA A O 1
ATOM 690 N N . PHE A 1 93 ? 17.562 6.109 -2.162 1 95.19 93 PHE A N 1
ATOM 691 C CA . PHE A 1 93 ? 16.406 5.352 -2.617 1 95.19 93 PHE A CA 1
ATOM 692 C C . PHE A 1 93 ? 16.078 5.676 -4.07 1 95.19 93 PHE A C 1
ATOM 694 O O . PHE A 1 93 ? 15.797 4.777 -4.867 1 95.19 93 PHE A O 1
ATOM 701 N N . VAL A 1 94 ? 16.109 6.887 -4.434 1 94.44 94 VAL A N 1
ATOM 702 C CA . VAL A 1 94 ? 15.836 7.32 -5.801 1 94.44 94 VAL A CA 1
ATOM 703 C C . VAL A 1 94 ? 16.875 6.738 -6.754 1 94.44 94 VAL A C 1
ATOM 705 O O . VAL A 1 94 ? 16.531 6.238 -7.828 1 94.44 94 VAL A O 1
ATOM 708 N N . LYS A 1 95 ? 18.078 6.789 -6.352 1 93.44 95 LYS A N 1
ATOM 709 C CA . LYS A 1 95 ? 19.141 6.227 -7.172 1 93.44 95 LYS A CA 1
ATOM 710 C C . LYS A 1 95 ? 18.906 4.742 -7.441 1 93.44 95 LYS A C 1
ATOM 712 O O . LYS A 1 95 ? 19.062 4.277 -8.57 1 93.44 95 LYS A O 1
ATOM 717 N N . LEU A 1 96 ? 18.453 4.074 -6.473 1 93 96 LEU A N 1
ATOM 718 C CA . LEU A 1 96 ? 18.281 2.631 -6.578 1 93 96 LEU A CA 1
ATOM 719 C C . LEU A 1 96 ? 16.969 2.285 -7.285 1 93 96 LEU A C 1
ATOM 721 O O . LEU A 1 96 ? 16.922 1.329 -8.062 1 93 96 LEU A O 1
ATOM 725 N N . MET A 1 97 ? 15.906 3.107 -7.023 1 91.31 97 MET A N 1
ATOM 726 C CA . MET A 1 97 ? 14.562 2.688 -7.43 1 91.31 97 MET A CA 1
ATOM 727 C C . MET A 1 97 ? 14.094 3.48 -8.641 1 91.31 97 MET A C 1
ATOM 729 O O . MET A 1 97 ? 13.258 3.004 -9.414 1 91.31 97 MET A O 1
ATOM 733 N N . VAL A 1 98 ? 14.594 4.621 -8.883 1 87.69 98 VAL A N 1
ATOM 734 C CA . VAL A 1 98 ? 14.109 5.477 -9.961 1 87.69 98 VAL A CA 1
ATOM 735 C C . VAL A 1 98 ? 15.102 5.469 -11.117 1 87.69 98 VAL A C 1
ATOM 737 O O . VAL A 1 98 ? 14.703 5.41 -12.281 1 87.69 98 VAL A O 1
ATOM 740 N N . ASP A 1 99 ? 16.375 5.441 -10.758 1 89 99 ASP A N 1
ATOM 741 C CA . ASP A 1 99 ? 17.375 5.379 -11.82 1 89 99 ASP A CA 1
ATOM 742 C C . ASP A 1 99 ? 17.438 3.982 -12.43 1 89 99 ASP A C 1
ATOM 744 O O . ASP A 1 99 ? 17.828 3.824 -13.594 1 89 99 ASP A O 1
ATOM 748 N N . ASP A 1 100 ? 17.062 2.996 -11.719 1 92.94 100 ASP A N 1
ATOM 749 C CA . ASP A 1 100 ? 16.812 1.635 -12.18 1 92.94 100 ASP A CA 1
ATOM 750 C C . ASP A 1 100 ? 15.359 1.234 -11.93 1 92.94 100 ASP A C 1
ATOM 752 O O . ASP A 1 100 ? 15.062 0.546 -10.953 1 92.94 100 ASP A O 1
ATOM 756 N N . PRO A 1 101 ? 14.492 1.571 -12.875 1 94.81 101 PRO A N 1
ATOM 757 C CA . PRO A 1 101 ? 13.055 1.452 -12.602 1 94.81 101 PRO A CA 1
ATOM 758 C C . PRO A 1 101 ? 12.602 0.003 -12.438 1 94.81 101 PRO A C 1
ATOM 760 O O . PRO A 1 101 ? 11.602 -0.263 -11.766 1 94.81 101 PRO A O 1
ATOM 763 N N . ALA A 1 102 ? 13.367 -0.887 -13.023 1 96.31 102 ALA A N 1
ATOM 764 C CA . ALA A 1 102 ? 13.031 -2.295 -12.836 1 96.31 102 ALA A CA 1
ATOM 765 C C . ALA A 1 102 ? 13.133 -2.688 -11.359 1 96.31 102 ALA A C 1
ATOM 767 O O . ALA A 1 102 ? 12.266 -3.393 -10.844 1 96.31 102 ALA A O 1
ATOM 768 N N . MET A 1 103 ? 14.164 -2.184 -10.672 1 96.44 103 MET A N 1
ATOM 769 C CA . MET A 1 103 ? 14.328 -2.441 -9.242 1 96.44 103 MET A CA 1
ATOM 770 C C . MET A 1 103 ? 13.148 -1.881 -8.453 1 96.44 103 MET A C 1
ATOM 772 O O . MET A 1 103 ? 12.609 -2.559 -7.578 1 96.44 103 MET A O 1
ATOM 776 N N . GLY A 1 104 ? 12.75 -0.692 -8.789 1 96.12 104 GLY A N 1
ATOM 777 C CA . GLY A 1 104 ? 11.609 -0.078 -8.133 1 96.12 104 GLY A CA 1
ATOM 778 C C . GLY A 1 104 ? 10.312 -0.83 -8.359 1 96.12 104 GLY A C 1
ATOM 779 O O . GLY A 1 104 ? 9.531 -1.034 -7.422 1 96.12 104 GLY A O 1
ATOM 780 N N . ARG A 1 105 ? 10.109 -1.277 -9.547 1 95.62 105 ARG A N 1
ATOM 781 C CA . ARG A 1 105 ? 8.891 -2.008 -9.883 1 95.62 105 ARG A CA 1
ATOM 782 C C . ARG A 1 105 ? 8.852 -3.363 -9.188 1 95.62 105 ARG A C 1
ATOM 784 O O . ARG A 1 105 ? 7.793 -3.814 -8.75 1 95.62 105 ARG A O 1
ATOM 791 N N . VAL A 1 106 ? 10 -4 -9.039 1 95.62 106 VAL A N 1
ATOM 792 C CA . VAL A 1 106 ? 10.07 -5.273 -8.328 1 95.62 106 VAL A CA 1
ATOM 793 C C . VAL A 1 106 ? 9.68 -5.066 -6.863 1 95.62 106 VAL A C 1
ATOM 795 O O . VAL A 1 106 ? 8.867 -5.82 -6.32 1 95.62 106 VAL A O 1
ATOM 798 N N . LEU A 1 107 ? 10.172 -4.043 -6.277 1 94.44 107 LEU A N 1
ATOM 799 C CA . LEU A 1 107 ? 9.977 -3.826 -4.848 1 94.44 107 LEU A CA 1
ATOM 800 C C . LEU A 1 107 ? 8.562 -3.334 -4.555 1 94.44 107 LEU A C 1
ATOM 802 O O . LEU A 1 107 ? 7.898 -3.834 -3.645 1 94.44 107 LEU A O 1
ATOM 806 N N . LEU A 1 108 ? 8.039 -2.422 -5.398 1 92.06 108 LEU A N 1
ATOM 807 C CA . LEU A 1 108 ? 6.879 -1.639 -4.98 1 92.06 108 LEU A CA 1
ATOM 808 C C . LEU A 1 108 ? 5.648 -2.008 -5.801 1 92.06 108 LEU A C 1
ATOM 810 O O . LEU A 1 108 ? 4.52 -1.906 -5.312 1 92.06 108 LEU A O 1
ATOM 814 N N . ILE A 1 109 ? 5.762 -2.502 -6.996 1 91 109 ILE A N 1
ATOM 815 C CA . ILE A 1 109 ? 4.633 -2.701 -7.898 1 91 109 ILE A CA 1
ATOM 816 C C . ILE A 1 109 ? 4.355 -4.195 -8.055 1 91 109 ILE A C 1
ATOM 818 O O . ILE A 1 109 ? 3.197 -4.621 -8.023 1 91 109 ILE A O 1
ATOM 822 N N . ALA A 1 110 ? 5.391 -5.035 -8.125 1 91.5 110 ALA A N 1
ATOM 823 C CA . ALA A 1 110 ? 5.23 -6.473 -8.336 1 91.5 110 ALA A CA 1
ATOM 824 C C . ALA A 1 110 ? 4.344 -7.094 -7.262 1 91.5 110 ALA A C 1
ATOM 826 O O . ALA A 1 110 ? 3.502 -7.945 -7.555 1 91.5 110 ALA A O 1
ATOM 827 N N . PRO A 1 111 ? 4.469 -6.656 -6.004 1 89.25 111 PRO A N 1
ATOM 828 C CA . PRO A 1 111 ? 3.627 -7.254 -4.969 1 89.25 111 PRO A CA 1
ATOM 829 C C . PRO A 1 111 ? 2.141 -6.969 -5.176 1 89.25 111 PRO A C 1
ATOM 831 O O . PRO A 1 111 ? 1.29 -7.633 -4.578 1 89.25 111 PRO A O 1
ATOM 834 N N . LEU A 1 112 ? 1.827 -6.016 -6.02 1 84.88 112 LEU A N 1
ATOM 835 C CA . LEU A 1 112 ? 0.439 -5.648 -6.277 1 84.88 112 LEU A CA 1
ATOM 836 C C . LEU A 1 112 ? -0.129 -6.449 -7.445 1 84.88 112 LEU A C 1
ATOM 838 O O . LEU A 1 112 ? -1.339 -6.434 -7.684 1 84.88 112 LEU A O 1
ATOM 842 N N . SER A 1 113 ? 0.749 -7.203 -8.156 1 85.81 113 SER A N 1
ATOM 843 C CA . SER A 1 113 ? 0.266 -7.863 -9.367 1 85.81 113 SER A CA 1
ATOM 844 C C . SER A 1 113 ? 0.695 -9.328 -9.406 1 85.81 113 SER A C 1
ATOM 846 O O . SER A 1 113 ? 0.164 -10.117 -10.188 1 85.81 113 SER A O 1
ATOM 848 N N . GLU A 1 114 ? 1.669 -9.703 -8.625 1 88.81 114 GLU A N 1
ATOM 849 C CA . GLU A 1 114 ? 2.166 -11.07 -8.555 1 88.81 114 GLU A CA 1
ATOM 850 C C . GLU A 1 114 ? 1.601 -11.805 -7.344 1 88.81 114 GLU A C 1
ATOM 852 O O . GLU A 1 114 ? 1.985 -11.531 -6.207 1 88.81 114 GLU A O 1
ATOM 857 N N . PRO A 1 115 ? 0.778 -12.805 -7.574 1 84.56 115 PRO A N 1
ATOM 858 C CA . PRO A 1 115 ? 0.073 -13.477 -6.484 1 84.56 115 PRO A CA 1
ATOM 859 C C . PRO A 1 115 ? 1.021 -14.047 -5.43 1 84.56 115 PRO A C 1
ATOM 861 O O . PRO A 1 115 ? 0.728 -13.992 -4.234 1 84.56 115 PRO A O 1
ATOM 864 N N . VAL A 1 116 ? 2.139 -14.531 -5.848 1 88.31 116 VAL A N 1
ATOM 865 C CA . VAL A 1 116 ? 3.059 -15.188 -4.922 1 88.31 116 VAL A CA 1
ATOM 866 C C . VAL A 1 116 ? 3.711 -14.141 -4.02 1 88.31 116 VAL A C 1
ATOM 868 O O . VAL A 1 116 ? 4.25 -14.477 -2.959 1 88.31 116 VAL A O 1
ATOM 871 N N . LEU A 1 117 ? 3.578 -12.883 -4.441 1 89.56 117 LEU A N 1
ATOM 872 C CA . LEU A 1 117 ? 4.164 -11.797 -3.656 1 89.56 117 LEU A CA 1
ATOM 873 C C . LEU A 1 117 ? 3.096 -11.086 -2.836 1 89.56 117 LEU A C 1
ATOM 875 O O . LEU A 1 117 ? 3.387 -10.094 -2.156 1 89.56 117 LEU A O 1
ATOM 879 N N . SER A 1 118 ? 1.894 -11.68 -2.967 1 78 118 SER A N 1
ATOM 880 C CA . SER A 1 118 ? 0.813 -11.062 -2.203 1 78 118 SER A CA 1
ATOM 881 C C . SER A 1 118 ? 1.134 -11.039 -0.712 1 78 118 SER A C 1
ATOM 883 O O . SER A 1 118 ? 1.542 -12.055 -0.144 1 78 118 SER A O 1
ATOM 885 N N . GLY A 1 119 ? 1.016 -9.906 -0.101 1 71.25 119 GLY A N 1
ATOM 886 C CA . GLY A 1 119 ? 1.274 -9.773 1.324 1 71.25 119 GLY A CA 1
ATOM 887 C C . GLY A 1 119 ? 2.732 -9.5 1.643 1 71.25 119 GLY A C 1
ATOM 888 O O . GLY A 1 119 ? 3.064 -9.102 2.762 1 71.25 119 GLY A O 1
ATOM 889 N N . ARG A 1 120 ? 3.559 -9.797 0.662 1 68.75 120 ARG A N 1
ATOM 890 C CA . ARG A 1 120 ? 4.977 -9.602 0.939 1 68.75 120 ARG A CA 1
ATOM 891 C C . ARG A 1 120 ? 5.301 -8.125 1.152 1 68.75 120 ARG A C 1
ATOM 893 O O . ARG A 1 120 ? 6.215 -7.789 1.905 1 68.75 120 ARG A O 1
ATOM 900 N N . GLY A 1 121 ? 4.551 -7.277 0.415 1 62.97 121 GLY A N 1
ATOM 901 C CA . GLY A 1 121 ? 4.734 -5.871 0.726 1 62.97 121 GLY A CA 1
ATOM 902 C C . GLY A 1 121 ? 4.52 -5.551 2.193 1 62.97 121 GLY A C 1
ATOM 903 O O . GLY A 1 121 ? 5.324 -4.844 2.805 1 62.97 121 GLY A O 1
ATOM 904 N N . ILE A 1 122 ? 3.656 -6.23 2.744 1 67.19 122 IL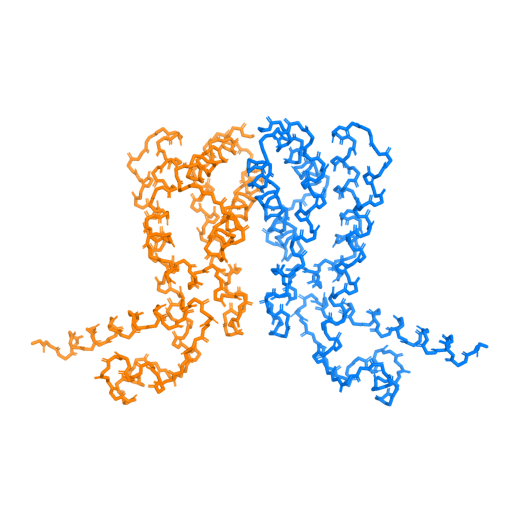E A N 1
ATOM 905 C CA . ILE A 1 122 ? 3.361 -6.039 4.16 1 67.19 122 ILE A CA 1
ATOM 906 C C . ILE A 1 122 ? 4.461 -6.676 5.008 1 67.19 122 ILE A C 1
ATOM 908 O O . ILE A 1 122 ? 4.762 -6.199 6.105 1 67.19 122 ILE A O 1
ATOM 912 N N . GLU A 1 123 ? 5.16 -7.562 4.402 1 76.56 123 GLU A N 1
ATOM 913 C CA . GLU A 1 123 ? 6.195 -8.25 5.168 1 76.56 123 GLU A CA 1
ATOM 914 C C . GLU A 1 123 ? 7.492 -7.445 5.188 1 76.56 123 GLU A C 1
ATOM 916 O O . GLU A 1 123 ? 8.266 -7.535 6.145 1 76.56 123 GLU A O 1
ATOM 921 N N . SER A 1 124 ? 7.734 -6.781 4.062 1 82.56 124 SER A N 1
ATOM 922 C CA . SER A 1 124 ? 8.977 -6.023 3.984 1 82.56 124 SER A CA 1
ATOM 923 C C . SER A 1 124 ? 8.812 -4.629 4.582 1 82.56 124 SER A C 1
ATOM 925 O O . SER A 1 124 ? 9.797 -4 4.984 1 82.56 124 SER A O 1
ATOM 927 N N . MET A 1 125 ? 7.629 -4.164 4.703 1 86.69 125 MET A N 1
ATOM 928 C CA . MET A 1 125 ? 7.32 -2.803 5.133 1 86.69 125 MET A CA 1
ATOM 929 C C . MET A 1 125 ? 7.82 -2.553 6.551 1 86.69 125 MET A C 1
ATOM 931 O O . MET A 1 125 ? 8.375 -1.491 6.84 1 86.69 125 MET A O 1
ATOM 935 N N . PRO A 1 126 ? 7.801 -3.576 7.445 1 88.31 126 PRO A N 1
ATOM 936 C CA . PRO A 1 126 ? 8.266 -3.346 8.812 1 88.31 126 PRO A CA 1
ATOM 937 C C . PRO A 1 126 ? 9.742 -2.98 8.883 1 88.31 126 PRO A C 1
ATOM 939 O O . PRO A 1 126 ? 10.141 -2.158 9.711 1 88.31 126 PRO A O 1
ATOM 942 N N . ALA A 1 127 ? 10.492 -3.588 8 1 91.12 127 ALA A N 1
ATOM 943 C CA . ALA A 1 127 ? 11.922 -3.271 7.996 1 91.12 127 ALA A CA 1
ATOM 944 C C . ALA A 1 127 ? 12.156 -1.815 7.602 1 91.12 127 ALA A C 1
ATOM 946 O O . ALA A 1 127 ? 13.039 -1.152 8.156 1 91.12 127 ALA A O 1
ATOM 947 N N . PHE A 1 128 ? 11.391 -1.309 6.711 1 93.75 128 PHE A N 1
ATOM 948 C CA . PHE A 1 128 ? 11.477 0.093 6.316 1 93.75 128 PHE A CA 1
ATOM 949 C C . PHE A 1 128 ? 10.953 1 7.426 1 93.75 128 PHE A C 1
ATOM 951 O O . PHE A 1 128 ? 11.516 2.068 7.676 1 93.75 128 PHE A O 1
ATOM 958 N N . VAL A 1 129 ? 9.953 0.591 8.086 1 95.38 129 VAL A N 1
ATOM 959 C CA . VAL A 1 129 ? 9.391 1.344 9.203 1 95.38 129 VAL A CA 1
ATOM 960 C C . VAL A 1 129 ? 10.438 1.474 10.305 1 95.38 129 VAL A C 1
ATOM 962 O O . VAL A 1 129 ? 10.617 2.553 10.875 1 95.38 129 VAL A O 1
ATOM 965 N N . ASP A 1 130 ? 11.148 0.387 10.555 1 94.69 130 ASP A N 1
ATOM 966 C CA . ASP A 1 130 ? 12.188 0.405 11.586 1 94.69 130 ASP A CA 1
ATOM 967 C C . ASP A 1 130 ? 13.289 1.4 11.234 1 94.69 130 ASP A C 1
ATOM 969 O O . ASP A 1 130 ? 13.773 2.135 12.102 1 94.69 130 ASP A O 1
ATOM 973 N N . LEU A 1 131 ? 13.688 1.4 10.008 1 93.75 131 LEU A N 1
ATOM 974 C CA . LEU A 1 131 ? 14.734 2.318 9.562 1 93.75 131 LEU A CA 1
ATOM 975 C C . LEU A 1 131 ? 14.305 3.768 9.758 1 93.75 131 LEU A C 1
ATOM 977 O O . LEU A 1 131 ? 15.086 4.59 10.242 1 93.75 131 LEU A O 1
ATOM 981 N N . VAL A 1 132 ? 13.062 4.07 9.398 1 94.31 132 VAL A N 1
ATOM 982 C CA . VAL A 1 132 ? 12.531 5.422 9.539 1 94.31 132 VAL A CA 1
ATOM 983 C C . VAL A 1 132 ? 12.375 5.762 11.023 1 94.31 132 VAL A C 1
ATOM 985 O O . VAL A 1 132 ? 12.758 6.852 11.461 1 94.31 132 VAL A O 1
ATOM 988 N N . TYR A 1 133 ? 11.844 4.797 11.797 1 94.44 133 TYR A N 1
ATOM 989 C CA . TYR A 1 133 ? 11.641 4.961 13.234 1 94.44 133 TYR A CA 1
ATOM 990 C C . TYR A 1 133 ? 12.93 5.383 13.922 1 94.44 133 TYR A C 1
ATOM 992 O O . TYR A 1 133 ? 12.938 6.324 14.719 1 94.44 133 TYR A O 1
ATOM 1000 N N . ASP A 1 134 ? 14.008 4.773 13.555 1 92.94 134 ASP A N 1
ATOM 1001 C CA . ASP A 1 134 ? 15.312 5.004 14.172 1 92.94 134 ASP A CA 1
ATOM 1002 C C . ASP A 1 134 ? 15.82 6.414 13.883 1 92.94 134 ASP A C 1
ATOM 1004 O O . ASP A 1 134 ? 16.688 6.93 14.586 1 92.94 134 ASP A O 1
ATOM 1008 N N . GLN A 1 135 ? 15.25 7.031 12.883 1 91.75 135 GLN A N 1
ATOM 1009 C CA . GLN A 1 135 ? 15.742 8.344 12.477 1 91.75 135 GLN A CA 1
ATOM 1010 C C . GLN A 1 135 ? 14.883 9.461 13.047 1 91.75 135 GLN A C 1
ATOM 1012 O O . GLN A 1 135 ? 15.227 10.633 12.945 1 91.75 135 GLN A O 1
ATOM 1017 N N . LEU A 1 136 ? 13.711 9.102 13.594 1 91.88 136 LEU A N 1
ATOM 1018 C CA . LEU A 1 136 ? 12.797 10.102 14.133 1 91.88 136 LEU A CA 1
ATOM 1019 C C . LEU A 1 136 ? 13.18 10.477 15.555 1 91.88 136 LEU A C 1
ATOM 1021 O O . LEU A 1 136 ? 12.398 10.281 16.484 1 91.88 136 LEU A O 1
ATOM 1025 N N . SER A 1 137 ? 14.266 11.156 15.734 1 87.31 137 SER A N 1
ATOM 1026 C CA . SER A 1 137 ? 14.883 11.391 17.031 1 87.31 137 SER A CA 1
ATOM 1027 C C . SER A 1 137 ? 14.156 12.492 17.812 1 87.31 137 SER A C 1
ATOM 1029 O O . SER A 1 137 ? 14.289 12.594 19.031 1 87.31 137 SER A O 1
ATOM 1031 N N . GLU A 1 138 ? 13.367 13.266 17.156 1 90 138 GLU A N 1
ATOM 1032 C CA . GLU A 1 138 ? 12.75 14.414 17.797 1 90 138 GLU A CA 1
ATOM 1033 C C . GLU A 1 138 ? 11.375 14.055 18.375 1 90 138 GLU A C 1
ATOM 1035 O O . GLU A 1 138 ? 10.688 14.914 18.922 1 90 138 GLU A O 1
ATOM 1040 N N . ILE A 1 139 ? 10.93 12.836 18.156 1 92.56 139 ILE A N 1
ATOM 1041 C CA . ILE A 1 139 ? 9.656 12.383 18.703 1 92.56 139 ILE A CA 1
ATOM 1042 C C . ILE A 1 139 ? 9.898 11.5 19.922 1 92.56 139 ILE A C 1
ATOM 1044 O O . ILE A 1 139 ? 10.484 10.422 19.812 1 92.56 139 ILE A O 1
ATOM 1048 N N . ALA A 1 140 ? 9.43 11.867 21.062 1 91.44 140 ALA A N 1
ATOM 1049 C CA . ALA A 1 140 ? 9.758 11.219 22.344 1 91.44 140 ALA A CA 1
ATOM 1050 C C . ALA A 1 140 ? 8.812 10.062 22.625 1 91.44 140 ALA A C 1
ATOM 1052 O O . ALA A 1 140 ? 9.242 8.984 23.047 1 91.44 140 ALA A O 1
ATOM 1053 N N . ASP A 1 141 ? 7.539 10.258 22.422 1 94.69 141 ASP A N 1
ATOM 1054 C CA . ASP A 1 141 ? 6.559 9.219 22.734 1 94.69 141 ASP A CA 1
ATOM 1055 C C . ASP A 1 141 ? 6.652 8.062 21.75 1 94.69 141 ASP A C 1
ATOM 1057 O O . ASP A 1 141 ? 6.484 8.25 20.531 1 94.69 141 ASP A O 1
ATOM 1061 N N . PRO A 1 142 ? 6.957 6.844 22.156 1 94.44 142 PRO A N 1
ATOM 1062 C CA . PRO A 1 142 ? 7.176 5.711 21.266 1 94.44 142 PRO A CA 1
ATOM 1063 C C . PRO A 1 142 ? 5.949 5.379 20.422 1 94.44 142 PRO A C 1
ATOM 1065 O O . PRO A 1 142 ? 6.086 4.926 19.281 1 94.44 142 PRO A O 1
ATOM 1068 N N . VAL A 1 143 ? 4.781 5.598 20.906 1 94.94 143 VAL A N 1
ATOM 1069 C CA . VAL A 1 143 ? 3.562 5.316 20.156 1 94.94 143 VAL A CA 1
ATOM 1070 C C . VAL A 1 143 ? 3.406 6.328 19.016 1 94.94 143 VAL A C 1
ATOM 1072 O O . VAL A 1 143 ? 3.148 5.949 17.875 1 94.94 143 VAL A O 1
ATOM 1075 N N . ASP A 1 144 ? 3.611 7.602 19.344 1 94.75 144 ASP A N 1
ATOM 1076 C CA . ASP A 1 144 ? 3.566 8.633 18.312 1 94.75 144 ASP A CA 1
ATOM 1077 C C . ASP A 1 144 ? 4.637 8.398 17.25 1 94.75 144 ASP A C 1
ATOM 1079 O O . ASP A 1 144 ? 4.379 8.57 16.062 1 94.75 144 ASP A O 1
ATOM 1083 N N . LYS A 1 145 ? 5.832 8.031 17.766 1 96 145 LYS A N 1
ATOM 1084 C CA . LYS A 1 145 ? 6.945 7.75 16.875 1 96 145 LYS A CA 1
ATOM 1085 C C . LYS A 1 145 ? 6.602 6.625 15.906 1 96 145 LYS A C 1
ATOM 1087 O O . LYS A 1 145 ? 6.898 6.711 14.711 1 96 145 LYS A O 1
ATOM 1092 N N . GLN A 1 146 ? 5.957 5.609 16.391 1 96.31 146 GLN A N 1
ATOM 1093 C CA . GLN A 1 146 ? 5.535 4.488 15.555 1 96.31 146 GLN A CA 1
ATOM 1094 C C . GLN A 1 146 ? 4.492 4.922 14.531 1 96.31 146 GLN A C 1
ATOM 1096 O O . GLN A 1 146 ? 4.582 4.566 13.352 1 96.31 146 GLN A O 1
ATOM 1101 N N . LEU A 1 147 ? 3.498 5.695 14.922 1 97.19 147 LEU A N 1
ATOM 1102 C CA . LEU A 1 147 ? 2.455 6.164 14.016 1 97.19 147 LEU A CA 1
ATOM 1103 C C . LEU A 1 147 ? 3.051 7.016 12.898 1 97.19 147 LEU A C 1
ATOM 1105 O O . LEU A 1 147 ? 2.688 6.852 11.734 1 97.19 147 LEU A O 1
ATOM 1109 N N . VAL A 1 148 ? 4.008 7.84 13.242 1 97 148 VAL A N 1
ATOM 1110 C CA . VAL A 1 148 ? 4.652 8.703 12.266 1 97 148 VAL A CA 1
ATOM 1111 C C . VAL A 1 148 ? 5.465 7.863 11.281 1 97 148 VAL A C 1
ATOM 1113 O O . VAL A 1 148 ? 5.387 8.062 10.07 1 97 148 VAL A O 1
ATOM 1116 N N . ALA A 1 149 ? 6.223 6.926 11.82 1 97 149 ALA A N 1
ATOM 1117 C CA . ALA A 1 149 ? 7.074 6.09 10.977 1 97 149 ALA A CA 1
ATOM 1118 C C . ALA A 1 149 ? 6.242 5.289 9.984 1 97 149 ALA A C 1
ATOM 1120 O O . ALA A 1 149 ? 6.551 5.266 8.789 1 97 149 ALA A O 1
ATOM 1121 N N . VAL A 1 150 ? 5.164 4.668 10.445 1 96.62 150 VAL A N 1
ATOM 1122 C CA . VAL A 1 150 ? 4.289 3.859 9.609 1 96.62 150 VAL A CA 1
ATOM 1123 C C . VAL A 1 150 ? 3.643 4.738 8.539 1 96.62 150 VAL A C 1
ATOM 1125 O O . VAL A 1 150 ? 3.639 4.391 7.355 1 96.62 150 VAL A O 1
ATOM 1128 N N . GLY A 1 151 ? 3.115 5.852 8.945 1 96.62 151 GLY A N 1
ATOM 1129 C CA . GLY A 1 151 ? 2.508 6.773 8 1 96.62 151 GLY A CA 1
ATOM 1130 C C . GLY A 1 151 ? 3.479 7.266 6.941 1 96.62 151 GLY A C 1
ATOM 1131 O O . GLY A 1 151 ? 3.135 7.328 5.762 1 96.62 151 GLY A O 1
ATOM 1132 N N . LEU A 1 152 ? 4.66 7.602 7.371 1 96.75 152 LEU A N 1
ATOM 1133 C CA . LEU A 1 152 ? 5.68 8.117 6.461 1 96.75 152 LEU A CA 1
ATOM 1134 C C . LEU A 1 152 ? 6.07 7.059 5.434 1 96.75 152 LEU A C 1
ATOM 1136 O O . LEU A 1 152 ? 6.176 7.355 4.238 1 96.75 152 LEU A O 1
ATOM 1140 N N . VAL A 1 153 ? 6.289 5.871 5.848 1 95.88 153 VAL A N 1
ATOM 1141 C CA . VAL A 1 153 ? 6.641 4.781 4.941 1 95.88 153 VAL A CA 1
ATOM 1142 C C . VAL A 1 153 ? 5.512 4.559 3.941 1 95.88 153 VAL A C 1
ATOM 1144 O O . VAL A 1 153 ? 5.754 4.422 2.74 1 95.88 153 VAL A O 1
ATOM 1147 N N . GLY A 1 154 ? 4.277 4.578 4.414 1 95.31 154 GLY A N 1
ATOM 1148 C CA . GLY A 1 154 ? 3.133 4.469 3.521 1 95.31 154 GLY A CA 1
ATOM 1149 C C . GLY A 1 154 ? 3.074 5.582 2.49 1 95.31 154 GLY A C 1
ATOM 1150 O O . GLY A 1 154 ? 2.828 5.324 1.31 1 95.31 154 GLY A O 1
ATOM 1151 N N . ALA A 1 155 ? 3.264 6.762 2.943 1 96.62 155 ALA A N 1
ATOM 1152 C CA . ALA A 1 155 ? 3.262 7.914 2.047 1 96.62 155 ALA A CA 1
ATOM 1153 C C . ALA A 1 155 ? 4.336 7.773 0.971 1 96.62 155 ALA A C 1
ATOM 1155 O O . ALA A 1 155 ? 4.055 7.938 -0.219 1 96.62 155 ALA A O 1
ATOM 1156 N N . LEU A 1 156 ? 5.543 7.48 1.418 1 96.44 156 LEU A N 1
ATOM 1157 C CA . LEU A 1 156 ? 6.66 7.375 0.484 1 96.44 156 LEU A CA 1
ATOM 1158 C C . LEU A 1 156 ? 6.445 6.219 -0.487 1 96.44 156 LEU A C 1
ATOM 1160 O O . LEU A 1 156 ? 6.68 6.359 -1.689 1 96.44 156 LEU A O 1
ATOM 1164 N N . PHE A 1 157 ? 5.965 5.07 0.006 1 93.69 157 PHE A N 1
ATOM 1165 C CA . PHE A 1 157 ? 5.703 3.934 -0.87 1 93.69 157 PHE A CA 1
ATOM 1166 C C . PHE A 1 157 ? 4.699 4.309 -1.955 1 93.69 157 PHE A C 1
ATOM 1168 O O . PHE A 1 157 ? 4.934 4.055 -3.139 1 93.69 157 PHE A O 1
ATOM 1175 N N . THR A 1 158 ? 3.635 4.898 -1.578 1 94.31 158 THR A N 1
ATOM 1176 C CA . THR A 1 158 ? 2.588 5.254 -2.529 1 94.31 158 THR A CA 1
ATOM 1177 C C . THR A 1 158 ? 3.092 6.293 -3.525 1 94.31 158 THR A C 1
ATOM 1179 O O . THR A 1 158 ? 2.775 6.227 -4.715 1 94.31 158 THR A O 1
ATOM 1182 N N . LEU A 1 159 ? 3.869 7.262 -3.109 1 96.19 159 LEU A N 1
ATOM 1183 C CA . LEU A 1 159 ? 4.441 8.273 -3.992 1 96.19 159 LEU A CA 1
ATOM 1184 C C . LEU A 1 159 ? 5.383 7.637 -5.012 1 96.19 159 LEU A C 1
ATOM 1186 O O . LEU A 1 159 ? 5.316 7.949 -6.203 1 96.19 159 LEU A O 1
ATOM 1190 N N . PHE A 1 160 ? 6.23 6.734 -4.559 1 95.38 160 PHE A N 1
ATOM 1191 C CA . PHE A 1 160 ? 7.184 6.102 -5.461 1 95.38 160 PHE A CA 1
ATOM 1192 C C . PHE A 1 160 ? 6.469 5.18 -6.441 1 95.38 160 PHE A C 1
ATOM 1194 O O . PHE A 1 160 ? 6.871 5.062 -7.598 1 95.38 160 PHE A O 1
ATOM 1201 N N . ILE A 1 161 ? 5.438 4.531 -5.996 1 93.12 161 ILE A N 1
ATOM 1202 C CA . ILE A 1 161 ? 4.629 3.729 -6.906 1 93.12 161 ILE A CA 1
ATOM 1203 C C . ILE A 1 161 ? 4.074 4.609 -8.023 1 93.12 161 ILE A C 1
ATOM 1205 O O . ILE A 1 161 ? 4.219 4.293 -9.203 1 93.12 161 ILE A O 1
ATOM 1209 N N . GLY A 1 162 ? 3.467 5.723 -7.613 1 93.44 162 GLY A N 1
ATOM 1210 C CA . GLY A 1 162 ? 2.92 6.633 -8.602 1 93.44 162 GLY A CA 1
ATOM 1211 C C . GLY A 1 162 ? 3.971 7.188 -9.547 1 93.44 162 GLY A C 1
ATOM 1212 O O . GLY A 1 162 ? 3.713 7.355 -10.742 1 93.44 162 GLY A O 1
ATOM 1213 N N . TYR A 1 163 ? 5.125 7.473 -9.016 1 95.12 163 TYR A N 1
ATOM 1214 C CA . TYR A 1 163 ? 6.227 7.969 -9.836 1 95.12 163 TYR A CA 1
ATOM 1215 C C . TYR A 1 163 ? 6.668 6.922 -10.852 1 95.12 163 TYR A C 1
ATOM 1217 O O . TYR A 1 163 ? 6.883 7.234 -12.023 1 95.12 163 TYR A O 1
ATOM 1225 N N . LEU A 1 164 ? 6.723 5.668 -10.461 1 93.06 164 LEU A N 1
ATOM 1226 C CA . LEU A 1 164 ? 7.25 4.582 -11.281 1 93.06 164 LEU A CA 1
ATOM 1227 C C . LEU A 1 164 ? 6.227 4.129 -12.312 1 93.06 164 LEU A C 1
ATOM 1229 O O . LEU A 1 164 ? 6.594 3.719 -13.422 1 93.06 164 LEU A O 1
ATOM 1233 N N . ASP A 1 165 ? 4.98 4.152 -11.914 1 89.88 165 ASP A N 1
ATOM 1234 C CA . ASP A 1 165 ? 3.988 3.635 -12.852 1 89.88 165 ASP A CA 1
ATOM 1235 C C . ASP A 1 165 ? 3.473 4.738 -13.766 1 89.88 165 ASP A C 1
ATOM 1237 O O . ASP A 1 165 ? 2.633 4.488 -14.633 1 89.88 165 ASP A O 1
ATOM 1241 N N . GLY A 1 166 ? 3.891 5.953 -13.531 1 90.38 166 GLY A N 1
ATOM 1242 C CA . GLY A 1 166 ? 3.619 7.039 -14.461 1 90.38 166 GLY A CA 1
ATOM 1243 C C . GLY A 1 166 ? 2.375 7.828 -14.102 1 90.38 166 GLY A C 1
ATOM 1244 O O . GLY A 1 166 ? 2.02 8.781 -14.797 1 90.38 166 GLY A O 1
ATOM 1245 N N . SER A 1 167 ? 1.731 7.531 -13 1 90.31 167 SER A N 1
ATOM 1246 C CA . SER A 1 167 ? 0.545 8.281 -12.602 1 90.31 167 SER A CA 1
ATOM 1247 C C . SER A 1 167 ? 0.922 9.625 -11.984 1 90.31 167 SER A C 1
ATOM 1249 O O . SER A 1 167 ? 0.087 10.523 -11.891 1 90.31 167 SER A O 1
ATOM 1251 N N . ILE A 1 168 ? 2.096 9.734 -11.508 1 93.12 168 ILE A N 1
ATOM 1252 C CA . ILE A 1 168 ? 2.654 11.008 -11.062 1 93.12 168 ILE A CA 1
ATOM 1253 C C . ILE A 1 168 ? 3.729 11.469 -12.039 1 93.12 168 ILE A C 1
ATOM 1255 O O . ILE A 1 168 ? 4.762 10.82 -12.195 1 93.12 168 ILE A O 1
ATOM 1259 N N . VAL A 1 169 ? 3.393 12.5 -12.711 1 94.5 169 VAL A N 1
ATOM 1260 C CA . VAL A 1 169 ? 4.336 13.086 -13.656 1 94.5 169 VAL A CA 1
ATOM 1261 C C . VAL A 1 169 ? 4.93 14.367 -13.07 1 94.5 169 VAL A C 1
ATOM 1263 O O . VAL A 1 169 ? 4.258 15.391 -12.992 1 94.5 169 VAL A O 1
ATOM 1266 N N . VAL A 1 170 ? 6.148 14.258 -12.641 1 95.31 170 VAL A N 1
ATOM 1267 C CA . VAL A 1 170 ? 6.828 15.375 -11.984 1 95.31 170 VAL A CA 1
ATOM 1268 C C . VAL A 1 170 ? 8.328 15.281 -12.234 1 95.31 170 VAL A C 1
ATOM 1270 O O . VAL A 1 170 ? 8.867 14.188 -12.445 1 95.31 170 VAL A O 1
ATOM 1273 N N . GLU A 1 171 ? 8.945 16.406 -12.305 1 95.12 171 GLU A N 1
ATOM 1274 C CA . GLU A 1 171 ? 10.398 16.422 -12.414 1 95.12 171 GLU A CA 1
ATOM 1275 C C . GLU A 1 171 ? 11.055 15.742 -11.219 1 95.12 171 GLU A C 1
ATOM 1277 O O . GLU A 1 171 ? 10.602 15.898 -10.086 1 95.12 171 GLU A O 1
ATOM 1282 N N . ARG A 1 172 ? 12.117 15.07 -11.555 1 93.56 172 ARG A N 1
ATOM 1283 C CA . ARG A 1 172 ? 12.836 14.312 -10.531 1 93.56 172 ARG A CA 1
ATOM 1284 C C . ARG A 1 172 ? 13.211 15.211 -9.359 1 93.56 172 ARG A C 1
ATOM 1286 O O . ARG A 1 172 ? 13 14.836 -8.203 1 93.56 172 ARG A O 1
ATOM 1293 N N . GLU A 1 173 ? 13.75 16.359 -9.617 1 94.25 173 GLU A N 1
ATOM 1294 C CA . GLU A 1 173 ? 14.211 17.266 -8.562 1 94.25 173 GLU A CA 1
ATOM 1295 C C . GLU A 1 173 ? 13.062 17.688 -7.648 1 94.25 173 GLU A C 1
ATOM 1297 O O . GLU A 1 173 ? 13.219 17.734 -6.426 1 94.25 173 GLU A O 1
ATOM 1302 N N . ARG A 1 174 ? 11.984 18 -8.242 1 95.06 174 ARG A N 1
ATOM 1303 C CA . ARG A 1 174 ? 10.812 18.406 -7.473 1 95.06 174 ARG A CA 1
ATOM 1304 C C . ARG A 1 174 ? 10.281 17.25 -6.637 1 95.06 174 ARG A C 1
ATOM 1306 O O . ARG A 1 174 ? 9.883 17.438 -5.488 1 95.06 174 ARG A O 1
ATOM 1313 N N . PHE A 1 175 ? 10.266 16.078 -7.199 1 95.94 175 PHE A N 1
ATOM 1314 C CA . PHE A 1 175 ? 9.844 14.875 -6.492 1 95.94 175 PHE A CA 1
ATOM 1315 C C . PHE A 1 175 ? 10.719 14.617 -5.277 1 95.94 175 PHE A C 1
ATOM 1317 O O . PHE A 1 175 ? 10.219 14.391 -4.176 1 95.94 175 PHE A O 1
ATOM 1324 N N . VAL A 1 176 ? 12 14.68 -5.5 1 95.56 176 VAL A N 1
ATOM 1325 C CA . VAL A 1 176 ? 12.969 14.453 -4.434 1 95.56 176 VAL A CA 1
ATOM 1326 C C . VAL A 1 176 ? 12.789 15.492 -3.334 1 95.56 176 VAL A C 1
ATOM 1328 O O . VAL A 1 176 ? 12.766 15.164 -2.148 1 95.56 176 VAL A O 1
ATOM 1331 N N . ARG A 1 177 ? 12.664 16.703 -3.666 1 95.88 177 ARG A N 1
ATOM 1332 C CA . ARG A 1 177 ? 12.469 17.781 -2.699 1 95.88 177 ARG A CA 1
ATOM 1333 C C . ARG A 1 177 ? 11.219 17.531 -1.854 1 95.88 177 ARG A C 1
ATOM 1335 O O . ARG A 1 177 ? 11.234 17.766 -0.642 1 95.88 177 ARG A O 1
ATOM 1342 N N . HIS A 1 178 ? 10.172 17.109 -2.479 1 96.19 178 HIS A N 1
ATOM 1343 C CA . HIS A 1 178 ? 8.93 16.812 -1.77 1 96.19 178 HIS A CA 1
ATOM 1344 C C . HIS A 1 178 ? 9.133 15.703 -0.744 1 96.19 178 HIS A C 1
ATOM 1346 O O . HIS A 1 178 ? 8.703 15.828 0.406 1 96.19 178 HIS A O 1
ATOM 1352 N N . CYS A 1 179 ? 9.805 14.609 -1.149 1 96.88 179 CYS A N 1
ATOM 1353 C CA . CYS A 1 179 ? 10.047 13.484 -0.255 1 96.88 179 CYS A CA 1
ATOM 1354 C C . CYS A 1 179 ? 10.93 13.898 0.92 1 96.88 179 CYS A C 1
ATOM 1356 O O . CYS A 1 179 ? 10.68 13.492 2.057 1 96.88 179 CYS A O 1
ATOM 1358 N N . VAL A 1 180 ? 11.906 14.703 0.625 1 96.06 180 VAL A N 1
ATOM 1359 C CA . VAL A 1 180 ? 12.797 15.188 1.671 1 96.06 180 VAL A CA 1
ATOM 1360 C C . VAL A 1 180 ? 12.008 16.047 2.668 1 96.06 180 VAL A C 1
ATOM 1362 O O . VAL A 1 180 ? 12.164 15.883 3.881 1 96.06 180 VAL A O 1
ATOM 1365 N N . ARG A 1 181 ? 11.203 16.891 2.201 1 94.44 181 ARG A N 1
ATOM 1366 C CA . ARG A 1 181 ? 10.375 17.734 3.061 1 94.44 181 ARG A CA 1
ATOM 1367 C C . ARG A 1 181 ? 9.461 16.891 3.936 1 94.44 181 ARG A C 1
ATOM 1369 O O . ARG A 1 181 ? 9.273 17.188 5.117 1 94.44 181 ARG A O 1
ATOM 1376 N N . LEU A 1 182 ? 8.898 15.859 3.375 1 94.44 182 LEU A N 1
ATOM 1377 C CA . LEU A 1 182 ? 8.039 14.953 4.133 1 94.44 182 LEU A CA 1
ATOM 1378 C C . LEU A 1 182 ? 8.797 14.359 5.32 1 94.44 182 LEU A C 1
ATOM 1380 O O . LEU A 1 182 ? 8.273 14.328 6.438 1 94.44 182 LEU A O 1
ATOM 1384 N N . LEU A 1 183 ? 10.031 13.93 5.078 1 94.31 183 LEU A N 1
ATOM 1385 C CA . LEU A 1 183 ? 10.844 13.305 6.117 1 94.31 183 LEU A CA 1
ATOM 1386 C C . LEU A 1 183 ? 11.211 14.32 7.199 1 94.31 183 LEU A C 1
ATOM 1388 O O . LEU A 1 183 ? 11.117 14.016 8.391 1 94.31 183 LEU A O 1
ATOM 1392 N N . ILE A 1 184 ? 11.547 15.508 6.777 1 92.94 184 ILE A N 1
ATOM 1393 C CA . ILE A 1 184 ? 11.961 16.547 7.719 1 92.94 184 ILE A CA 1
ATOM 1394 C C . ILE A 1 184 ? 10.781 16.953 8.586 1 92.94 184 ILE A C 1
ATOM 1396 O O . ILE A 1 184 ? 10.906 17.047 9.812 1 92.94 184 ILE A O 1
ATOM 1400 N N . ASN A 1 185 ? 9.633 17.141 7.957 1 91.25 185 ASN A N 1
ATOM 1401 C CA . ASN A 1 185 ? 8.445 17.578 8.68 1 91.25 185 ASN A CA 1
ATOM 1402 C C . ASN A 1 185 ? 7.953 16.516 9.648 1 91.25 185 ASN A C 1
ATOM 1404 O O . ASN A 1 185 ? 7.434 16.828 10.719 1 91.25 185 ASN A O 1
ATOM 1408 N N . ALA A 1 186 ? 8.109 15.297 9.273 1 89 186 ALA A N 1
ATOM 1409 C CA . ALA A 1 186 ? 7.645 14.195 10.109 1 89 186 ALA A CA 1
ATOM 1410 C C . ALA A 1 186 ? 8.453 14.117 11.406 1 89 186 ALA A C 1
ATOM 1412 O O . ALA A 1 186 ? 7.926 13.719 12.445 1 89 186 ALA A O 1
ATOM 1413 N N . ASN A 1 187 ? 9.68 14.453 11.258 1 85.06 187 ASN A N 1
ATOM 1414 C CA . ASN A 1 187 ? 10.539 14.398 12.43 1 85.06 187 ASN A CA 1
ATOM 1415 C C . ASN A 1 187 ? 10.18 15.477 13.445 1 85.06 187 ASN A C 1
ATOM 1417 O O . ASN A 1 187 ? 10.5 15.359 14.625 1 85.06 187 ASN A O 1
ATOM 1421 N N . GLN A 1 188 ? 9.5 16.531 12.969 1 76.44 188 GLN A N 1
ATOM 1422 C CA . GLN A 1 188 ? 9.133 17.656 13.828 1 76.44 188 GLN A CA 1
ATOM 1423 C C . GLN A 1 188 ? 7.707 17.5 14.352 1 76.44 188 GLN A C 1
ATOM 1425 O O . GLN A 1 188 ? 7.195 18.391 15.039 1 76.44 188 GLN A O 1
ATOM 1430 N N . ALA A 1 189 ? 7.18 16.484 14.031 1 67.69 189 ALA A N 1
ATOM 1431 C CA . ALA A 1 189 ? 5.773 16.281 14.383 1 67.69 189 ALA A CA 1
ATOM 1432 C C . ALA A 1 189 ? 5.621 15.938 15.859 1 67.69 189 ALA A C 1
ATOM 1434 O O . ALA A 1 189 ? 6.531 15.375 16.469 1 67.69 189 ALA A O 1
ATOM 1435 N N . MET B 1 1 ? -43.531 -9.039 -2.439 1 73.69 1 MET B N 1
ATOM 1436 C CA . MET B 1 1 ? -42.25 -8.547 -2.9 1 73.69 1 MET B CA 1
ATOM 1437 C C . MET B 1 1 ? -42 -8.953 -4.348 1 73.69 1 MET B C 1
ATOM 1439 O O . MET B 1 1 ? -42.188 -10.109 -4.715 1 73.69 1 MET B O 1
ATOM 1443 N N . SER B 1 2 ? -41.812 -7.957 -5.176 1 86.44 2 SER B N 1
ATOM 1444 C CA . SER B 1 2 ? -41.562 -8.242 -6.59 1 86.44 2 SER B CA 1
ATOM 1445 C C . SER B 1 2 ? -40.344 -9.125 -6.777 1 86.44 2 SER B C 1
ATOM 1447 O O . SER B 1 2 ? -39.562 -9.312 -5.844 1 86.44 2 SER B O 1
ATOM 1449 N N . ILE B 1 3 ? -40.281 -9.852 -7.875 1 84.75 3 ILE B N 1
ATOM 1450 C CA . ILE B 1 3 ? -39.156 -10.703 -8.219 1 84.75 3 ILE B CA 1
ATOM 1451 C C . ILE B 1 3 ? -37.844 -9.898 -8.109 1 84.75 3 ILE B C 1
ATOM 1453 O O . ILE B 1 3 ? -36.844 -10.398 -7.613 1 84.75 3 ILE B O 1
ATOM 1457 N N . GLU B 1 4 ? -37.969 -8.688 -8.523 1 86.19 4 GLU B N 1
ATOM 1458 C CA . GLU B 1 4 ? -36.812 -7.805 -8.492 1 86.19 4 GLU B CA 1
ATOM 1459 C C . GLU B 1 4 ? -36.406 -7.48 -7.055 1 86.19 4 GLU B C 1
ATOM 1461 O O . GLU B 1 4 ? -35.219 -7.395 -6.746 1 86.19 4 GLU B O 1
ATOM 1466 N N . GLU B 1 5 ? -37.312 -7.305 -6.266 1 86.19 5 GLU B N 1
ATOM 1467 C CA . GLU B 1 5 ? -37.062 -7.012 -4.859 1 86.19 5 GLU B CA 1
ATOM 1468 C C . GLU B 1 5 ? -36.406 -8.203 -4.152 1 86.19 5 GLU B C 1
ATOM 1470 O O . GLU B 1 5 ? -35.531 -8.039 -3.311 1 86.19 5 GLU B O 1
ATOM 1475 N N . ARG B 1 6 ? -36.969 -9.359 -4.461 1 84.5 6 ARG B N 1
ATOM 1476 C CA . ARG B 1 6 ? -36.438 -10.57 -3.869 1 84.5 6 ARG B CA 1
ATOM 1477 C C . ARG B 1 6 ? -34.969 -10.758 -4.277 1 84.5 6 ARG B C 1
ATOM 1479 O O . ARG B 1 6 ? -34.125 -11.102 -3.449 1 84.5 6 ARG B O 1
ATOM 1486 N N . ARG B 1 7 ? -34.688 -10.555 -5.551 1 86.69 7 ARG B N 1
ATOM 1487 C CA . ARG B 1 7 ? -33.344 -10.656 -6.066 1 86.69 7 ARG B CA 1
ATOM 1488 C C . ARG B 1 7 ? -32.438 -9.633 -5.391 1 86.69 7 ARG B C 1
ATOM 1490 O O . ARG B 1 7 ? -31.281 -9.953 -5.047 1 86.69 7 ARG B O 1
ATOM 1497 N N . ALA B 1 8 ? -32.969 -8.461 -5.199 1 88.31 8 ALA B N 1
ATOM 1498 C CA . ALA B 1 8 ? -32.188 -7.402 -4.555 1 88.31 8 ALA B CA 1
ATOM 1499 C C . ALA B 1 8 ? -31.891 -7.758 -3.107 1 88.31 8 ALA B C 1
ATOM 1501 O O . ALA B 1 8 ? -30.781 -7.496 -2.625 1 88.31 8 ALA B O 1
ATOM 1502 N N . THR B 1 9 ? -32.75 -8.328 -2.463 1 90.44 9 THR B N 1
ATOM 1503 C CA . THR B 1 9 ? -32.562 -8.734 -1.076 1 90.44 9 THR B CA 1
ATOM 1504 C C . THR B 1 9 ? -31.531 -9.859 -0.977 1 90.44 9 THR B C 1
ATOM 1506 O O . THR B 1 9 ? -30.672 -9.852 -0.093 1 90.44 9 THR B O 1
ATOM 1509 N N . ARG B 1 10 ? -31.703 -10.805 -1.887 1 90.62 10 ARG B N 1
ATOM 1510 C CA . ARG B 1 10 ? -30.734 -11.898 -1.912 1 90.62 10 ARG B CA 1
ATOM 1511 C C . ARG B 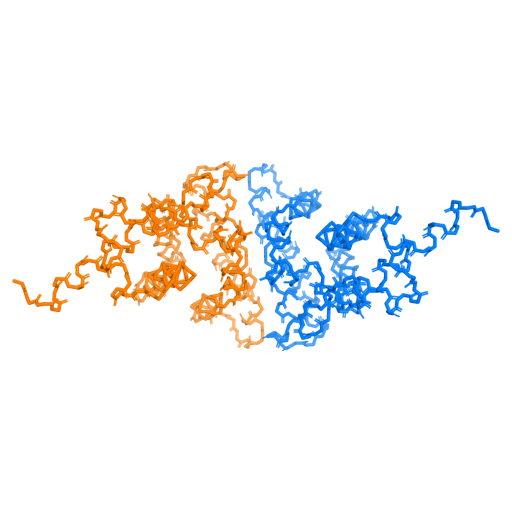1 10 ? -29.328 -11.383 -2.184 1 90.62 10 ARG B C 1
ATOM 1513 O O . ARG B 1 10 ? -28.359 -11.812 -1.54 1 90.62 10 ARG B O 1
ATOM 1520 N N . LYS B 1 11 ? -29.219 -10.508 -3.125 1 92.5 11 LYS B N 1
ATOM 1521 C CA . LYS B 1 11 ? -27.922 -9.922 -3.461 1 92.5 11 LYS B CA 1
ATOM 1522 C C . LYS B 1 11 ? -27.344 -9.172 -2.271 1 92.5 11 LYS B C 1
ATOM 1524 O O . LYS B 1 11 ? -26.141 -9.273 -2.002 1 92.5 11 LYS B O 1
ATOM 1529 N N . ALA B 1 12 ? -28.172 -8.461 -1.574 1 94.75 12 ALA B N 1
ATOM 1530 C CA . ALA B 1 12 ? -27.719 -7.742 -0.384 1 94.75 12 ALA B CA 1
ATOM 1531 C C . ALA B 1 12 ? -27.188 -8.711 0.675 1 94.75 12 ALA B C 1
ATOM 1533 O O . ALA B 1 12 ? -26.188 -8.438 1.329 1 94.75 12 ALA B O 1
ATOM 1534 N N . THR B 1 13 ? -27.875 -9.781 0.812 1 96.25 13 THR B N 1
ATOM 1535 C CA . THR B 1 13 ? -27.438 -10.812 1.754 1 96.25 13 THR B CA 1
ATOM 1536 C C . THR B 1 13 ? -26.094 -11.383 1.351 1 96.25 13 THR B C 1
ATOM 1538 O O . THR B 1 13 ? -25.234 -11.617 2.201 1 96.25 13 THR B O 1
ATOM 1541 N N . LEU B 1 14 ? -25.938 -11.602 0.071 1 97.06 14 LEU B N 1
ATOM 1542 C CA . LEU B 1 14 ? -24.672 -12.125 -0.432 1 97.06 14 LEU B CA 1
ATOM 1543 C C . LEU B 1 14 ? -23.531 -11.148 -0.157 1 97.06 14 LEU B C 1
ATOM 1545 O O . LEU B 1 14 ? -22.422 -11.562 0.17 1 97.06 14 LEU B O 1
ATOM 1549 N N . PHE B 1 15 ? -23.781 -9.914 -0.263 1 97.25 15 PHE B N 1
ATOM 1550 C CA . PHE B 1 15 ? -22.734 -8.914 0.004 1 97.25 15 PHE B CA 1
ATOM 1551 C C . PHE B 1 15 ? -22.391 -8.883 1.487 1 97.25 15 PHE B C 1
ATOM 1553 O O . PHE B 1 15 ? -21.219 -8.789 1.854 1 97.25 15 PHE B O 1
ATOM 1560 N N . ASP B 1 16 ? -23.438 -9.008 2.342 1 97.19 16 ASP B N 1
ATOM 1561 C CA . ASP B 1 16 ? -23.188 -9.039 3.779 1 97.19 16 ASP B CA 1
ATOM 1562 C C . ASP B 1 16 ? -22.312 -10.227 4.16 1 97.19 16 ASP B C 1
ATOM 1564 O O . ASP B 1 16 ? -21.359 -10.086 4.914 1 97.19 16 ASP B O 1
ATOM 1568 N N . VAL B 1 17 ? -22.641 -11.312 3.615 1 97.88 17 VAL B N 1
ATOM 1569 C CA . VAL B 1 17 ? -21.891 -12.531 3.871 1 97.88 17 VAL B CA 1
ATOM 1570 C C . VAL B 1 17 ? -20.484 -12.398 3.295 1 97.88 17 VAL B C 1
ATOM 1572 O O . VAL B 1 17 ? -19.5 -12.828 3.916 1 97.88 17 VAL B O 1
ATOM 1575 N N . GLY B 1 18 ? -20.406 -11.828 2.092 1 97.94 18 GLY B N 1
ATOM 1576 C CA . GLY B 1 18 ? -19.125 -11.617 1.456 1 97.94 18 GLY B CA 1
ATOM 1577 C C . GLY B 1 18 ? -18.188 -10.766 2.289 1 97.94 18 GLY B C 1
ATOM 1578 O O . GLY B 1 18 ? -16.984 -11.055 2.371 1 97.94 18 GLY B O 1
ATOM 1579 N N . VAL B 1 19 ? -18.703 -9.773 2.887 1 97.75 19 VAL B N 1
ATOM 1580 C CA . VAL B 1 19 ? -17.906 -8.906 3.74 1 97.75 19 VAL B CA 1
ATOM 1581 C C . VAL B 1 19 ? -17.359 -9.711 4.922 1 97.75 19 VAL B C 1
ATOM 1583 O O . VAL B 1 19 ? -16.172 -9.625 5.242 1 97.75 19 VAL B O 1
ATOM 1586 N N . THR B 1 20 ? -18.172 -10.492 5.48 1 96.88 20 THR B N 1
ATOM 1587 C CA . THR B 1 20 ? -17.781 -11.289 6.641 1 96.88 20 THR B CA 1
ATOM 1588 C C . THR B 1 20 ? -16.719 -12.305 6.266 1 96.88 20 THR B C 1
ATOM 1590 O O . THR B 1 20 ? -15.695 -12.43 6.953 1 96.88 20 THR B O 1
ATOM 1593 N N . LEU B 1 21 ? -16.891 -12.992 5.172 1 97.62 21 LEU B N 1
ATOM 1594 C CA . LEU B 1 21 ? -15.992 -14.07 4.789 1 97.62 21 LEU B CA 1
ATOM 1595 C C . LEU B 1 21 ? -14.688 -13.523 4.227 1 97.62 21 LEU B C 1
ATOM 1597 O O . LEU B 1 21 ? -13.609 -14.039 4.539 1 97.62 21 LEU B O 1
ATOM 1601 N N . LEU B 1 22 ? -14.773 -12.5 3.42 1 96.75 22 LEU B N 1
ATOM 1602 C CA . LEU B 1 22 ? -13.594 -11.891 2.824 1 96.75 22 LEU B CA 1
ATOM 1603 C C . LEU B 1 22 ? -12.805 -11.102 3.867 1 96.75 22 LEU B C 1
ATOM 1605 O O . LEU B 1 22 ? -11.578 -11.016 3.781 1 96.75 22 LEU B O 1
ATOM 1609 N N . GLY B 1 23 ? -13.469 -10.578 4.844 1 96.25 23 GLY B N 1
ATOM 1610 C CA . GLY B 1 23 ? -12.844 -9.773 5.883 1 96.25 23 GLY B CA 1
ATOM 1611 C C . GLY B 1 23 ? -12.562 -10.555 7.152 1 96.25 23 GLY B C 1
ATOM 1612 O O . GLY B 1 23 ? -12.336 -9.969 8.211 1 96.25 23 GLY B O 1
ATOM 1613 N N . ALA B 1 24 ? -12.625 -11.844 7.074 1 94.75 24 ALA B N 1
ATOM 1614 C CA . ALA B 1 24 ? -12.406 -12.672 8.258 1 94.75 24 ALA B CA 1
ATOM 1615 C C . ALA B 1 24 ? -11.031 -12.398 8.867 1 94.75 24 ALA B C 1
ATOM 1617 O O . ALA B 1 24 ? -10.07 -12.125 8.141 1 94.75 24 ALA B O 1
ATOM 1618 N N . VAL B 1 25 ? -10.859 -12.539 10.164 1 90 25 VAL B N 1
ATOM 1619 C CA . VAL B 1 25 ? -9.672 -12.188 10.93 1 90 25 VAL B CA 1
ATOM 1620 C C . VAL B 1 25 ? -8.492 -13.055 10.492 1 90 25 VAL B C 1
ATOM 1622 O O . VAL B 1 25 ? -7.359 -12.57 10.391 1 90 25 VAL B O 1
ATOM 1625 N N . ASP B 1 26 ? -8.773 -14.266 10.164 1 88.5 26 ASP B N 1
ATOM 1626 C CA . ASP B 1 26 ? -7.703 -15.195 9.805 1 88.5 26 ASP B CA 1
ATOM 1627 C C . ASP B 1 26 ? -7.434 -15.172 8.297 1 88.5 26 ASP B C 1
ATOM 1629 O O . ASP B 1 26 ? -6.625 -15.953 7.793 1 88.5 26 ASP B O 1
ATOM 1633 N N . GLY B 1 27 ? -8.117 -14.266 7.617 1 87.38 27 GLY B N 1
ATOM 1634 C CA . GLY B 1 27 ? -7.926 -14.148 6.18 1 87.38 27 GLY B CA 1
ATOM 1635 C C . GLY B 1 27 ? -9.148 -14.57 5.379 1 87.38 27 GLY B C 1
ATOM 1636 O O . GLY B 1 27 ? -10.086 -15.141 5.93 1 87.38 27 GLY B O 1
ATOM 1637 N N . PRO B 1 28 ? -9.023 -14.336 4.07 1 84.31 28 PRO B N 1
ATOM 1638 C CA . PRO B 1 28 ? -10.18 -14.617 3.215 1 84.31 28 PRO B CA 1
ATOM 1639 C C . PRO B 1 28 ? -10.523 -16.109 3.16 1 84.31 28 PRO B C 1
ATOM 1641 O O . PRO B 1 28 ? -9.641 -16.938 2.947 1 84.31 28 PRO B O 1
ATOM 1644 N N . ALA B 1 29 ? -11.711 -16.422 3.391 1 86.81 29 ALA B N 1
ATOM 1645 C CA . ALA B 1 29 ? -12.266 -17.766 3.312 1 86.81 29 ALA B CA 1
ATOM 1646 C C . ALA B 1 29 ? -13.484 -17.812 2.393 1 86.81 29 ALA B C 1
ATOM 1648 O O . ALA B 1 29 ? -14.531 -18.344 2.764 1 86.81 29 ALA B O 1
ATOM 1649 N N . VAL B 1 30 ? -13.281 -17.312 1.194 1 94.5 30 VAL B N 1
ATOM 1650 C CA . VAL B 1 30 ? -14.43 -17.141 0.316 1 94.5 30 VAL B CA 1
ATOM 1651 C C . VAL B 1 30 ? -14.438 -18.219 -0.754 1 94.5 30 VAL B C 1
ATOM 1653 O O . VAL B 1 30 ? -13.516 -18.312 -1.566 1 94.5 30 VAL B O 1
ATOM 1656 N N . ASN B 1 31 ? -15.336 -19.047 -0.669 1 95.69 31 ASN B N 1
ATOM 1657 C CA . ASN B 1 31 ? -15.734 -19.938 -1.756 1 95.69 31 ASN B CA 1
ATOM 1658 C C . ASN B 1 31 ? -17.25 -20.047 -1.874 1 95.69 31 ASN B C 1
ATOM 1660 O O . ASN B 1 31 ? -17.984 -19.641 -0.964 1 95.69 31 ASN B O 1
ATOM 1664 N N . VAL B 1 32 ? -17.672 -20.531 -3.025 1 96.56 32 VAL B N 1
ATOM 1665 C CA . VAL B 1 32 ? -19.094 -20.484 -3.354 1 96.56 32 VAL B CA 1
ATOM 1666 C C . VAL B 1 32 ? -19.891 -21.297 -2.34 1 96.56 32 VAL B C 1
ATOM 1668 O O . VAL B 1 32 ? -20.938 -20.859 -1.865 1 96.56 32 VAL B O 1
ATOM 1671 N N . ARG B 1 33 ? -19.391 -22.391 -1.965 1 96.12 33 ARG B N 1
ATOM 1672 C CA . ARG B 1 33 ? -20.078 -23.25 -1.018 1 96.12 33 ARG B CA 1
ATOM 1673 C C . ARG B 1 33 ? -20.234 -22.578 0.338 1 96.12 33 ARG B C 1
ATOM 1675 O O . ARG B 1 33 ? -21.328 -22.562 0.913 1 96.12 33 ARG B O 1
ATOM 1682 N N . ALA B 1 34 ? -19.219 -22 0.874 1 96.19 34 ALA B N 1
ATOM 1683 C CA . ALA B 1 34 ? -19.234 -21.328 2.168 1 96.19 34 ALA B CA 1
ATOM 1684 C C . ALA B 1 34 ? -20.156 -20.109 2.145 1 96.19 34 ALA B C 1
ATOM 1686 O O . ALA B 1 34 ? -20.875 -19.844 3.117 1 96.19 34 ALA B O 1
ATOM 1687 N N . VAL B 1 35 ? -20.156 -19.406 1.048 1 97.5 35 VAL B N 1
ATOM 1688 C CA . VAL B 1 35 ? -20.984 -18.219 0.887 1 97.5 35 VAL B CA 1
ATOM 1689 C C . VAL B 1 35 ? -22.469 -18.609 0.91 1 97.5 35 VAL B C 1
ATOM 1691 O O . VAL B 1 35 ? -23.266 -18.016 1.641 1 97.5 35 VAL B O 1
ATOM 1694 N N . CYS B 1 36 ? -22.781 -19.594 0.17 1 97.38 36 CYS B N 1
ATOM 1695 C CA . CYS B 1 36 ? -24.156 -20.047 0.084 1 97.38 36 CYS B CA 1
AT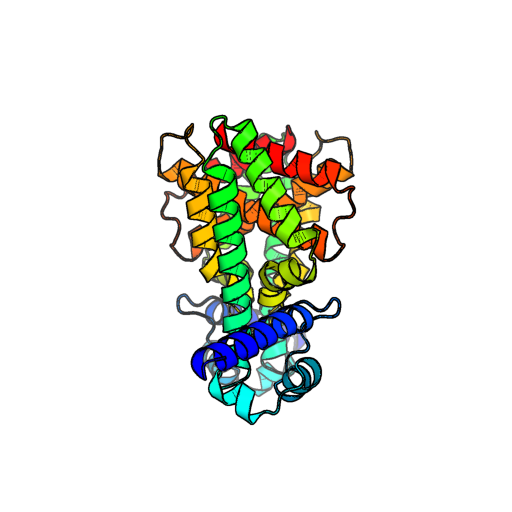OM 1696 C C . CYS B 1 36 ? -24.641 -20.594 1.424 1 97.38 36 CYS B C 1
ATOM 1698 O O . CYS B 1 36 ? -25.75 -20.297 1.854 1 97.38 36 CYS B O 1
ATOM 1700 N N . LYS B 1 37 ? -23.781 -21.328 2.076 1 97.44 37 LYS B N 1
ATOM 1701 C CA . LYS B 1 37 ? -24.125 -21.859 3.393 1 97.44 37 LYS B CA 1
ATOM 1702 C C . LYS B 1 37 ? -24.406 -20.734 4.387 1 97.44 37 LYS B C 1
ATOM 1704 O O . LYS B 1 37 ? -25.422 -20.766 5.09 1 97.44 37 LYS B O 1
ATOM 1709 N N . ALA B 1 38 ? -23.641 -19.781 4.395 1 96.5 38 ALA B N 1
ATOM 1710 C CA . ALA B 1 38 ? -23.766 -18.656 5.332 1 96.5 38 ALA B CA 1
ATOM 1711 C C . ALA B 1 38 ? -24.984 -17.812 4.992 1 96.5 38 ALA B C 1
ATOM 1713 O O . ALA B 1 38 ? -25.625 -17.25 5.883 1 96.5 38 ALA B O 1
ATOM 1714 N N . ALA B 1 39 ? -25.297 -17.703 3.693 1 96.56 39 ALA B N 1
ATOM 1715 C CA . ALA B 1 39 ? -26.391 -16.859 3.232 1 96.56 39 ALA B CA 1
ATOM 1716 C C . ALA B 1 39 ? -27.734 -17.609 3.303 1 96.56 39 ALA B C 1
ATOM 1718 O O . ALA B 1 39 ? -28.797 -17 3.172 1 96.56 39 ALA B O 1
ATOM 1719 N N . GLY B 1 40 ? -27.672 -18.891 3.479 1 96.75 40 GLY B N 1
ATOM 1720 C CA . GLY B 1 40 ? -28.875 -19.703 3.43 1 96.75 40 GLY B CA 1
ATOM 1721 C C . GLY B 1 40 ? -29.484 -19.797 2.041 1 96.75 40 GLY B C 1
ATOM 1722 O O . GLY B 1 40 ? -30.703 -19.75 1.886 1 96.75 40 GLY B O 1
ATOM 1723 N N . LEU B 1 41 ? -28.625 -19.781 1.064 1 95.88 41 LEU B N 1
ATOM 1724 C CA . LEU B 1 41 ? -29.062 -19.828 -0.33 1 95.88 41 LEU B CA 1
ATOM 1725 C C . LEU B 1 41 ? -28.438 -21.016 -1.051 1 95.88 41 LEU B C 1
ATOM 1727 O O . LEU B 1 41 ? -27.406 -21.531 -0.626 1 95.88 41 LEU B O 1
ATOM 1731 N N . THR B 1 42 ? -29.109 -21.453 -2.033 1 93.38 42 THR B N 1
ATOM 1732 C CA . THR B 1 42 ? -28.5 -22.438 -2.92 1 93.38 42 THR B CA 1
ATOM 1733 C C . THR B 1 42 ? -27.531 -21.781 -3.887 1 93.38 42 THR B C 1
ATOM 1735 O O . THR B 1 42 ? -27.547 -20.562 -4.062 1 93.38 42 THR B O 1
ATOM 1738 N N . GLU B 1 43 ? -26.672 -22.609 -4.543 1 95.12 43 GLU B N 1
ATOM 1739 C CA . GLU B 1 43 ? -25.703 -22.125 -5.516 1 95.12 43 GLU B CA 1
ATOM 1740 C C . GLU B 1 43 ? -26.406 -21.5 -6.723 1 95.12 43 GLU B C 1
ATOM 1742 O O . GLU B 1 43 ? -25.875 -20.578 -7.348 1 95.12 43 GLU B O 1
ATOM 1747 N N . ARG B 1 44 ? -27.625 -21.938 -7.023 1 93.81 44 ARG B N 1
ATOM 1748 C CA . ARG B 1 44 ? -28.391 -21.391 -8.133 1 93.81 44 ARG B CA 1
ATOM 1749 C C . ARG B 1 44 ? -28.594 -19.891 -7.973 1 93.81 44 ARG B C 1
ATOM 1751 O O . ARG B 1 44 ? -28.375 -19.125 -8.914 1 93.81 44 ARG B O 1
ATOM 1758 N N . TYR B 1 45 ? -28.922 -19.547 -6.777 1 93.12 45 TYR B N 1
ATOM 1759 C CA . TYR B 1 45 ? -29.172 -18.141 -6.504 1 93.12 45 TYR B CA 1
ATOM 1760 C C . TYR B 1 45 ? -27.891 -17.328 -6.527 1 93.12 45 TYR B C 1
ATOM 1762 O O . TYR B 1 45 ? -27.891 -16.156 -6.898 1 93.12 45 TYR B O 1
ATOM 1770 N N . PHE B 1 46 ? -26.766 -17.984 -6.156 1 96.44 46 PHE B N 1
ATOM 1771 C CA . PHE B 1 46 ? -25.469 -17.328 -6.285 1 96.44 46 PHE B CA 1
ATOM 1772 C C . PHE B 1 46 ? -25.172 -17.016 -7.742 1 96.44 46 PHE B C 1
ATOM 1774 O O . PHE B 1 46 ? -24.828 -15.875 -8.078 1 96.44 46 PHE B O 1
ATOM 1781 N N . TYR B 1 47 ? -25.453 -17.922 -8.586 1 95.19 47 TYR B N 1
ATOM 1782 C CA . TYR B 1 47 ? -25.062 -17.828 -9.992 1 95.19 47 TYR B CA 1
ATOM 1783 C C . TYR B 1 47 ? -26.062 -16.969 -10.766 1 95.19 47 TYR B C 1
ATOM 1785 O O . TYR B 1 47 ? -25.781 -16.578 -11.906 1 95.19 47 TYR B O 1
ATOM 1793 N N . GLU B 1 48 ? -27.172 -16.641 -10.125 1 94.25 48 GLU B N 1
ATOM 1794 C CA . GLU B 1 48 ? -28.094 -15.656 -10.695 1 94.25 48 GLU B CA 1
ATOM 1795 C C . GLU B 1 48 ? -27.453 -14.266 -10.711 1 94.25 48 GLU B C 1
ATOM 1797 O O . GLU B 1 48 ? -27.781 -13.445 -11.562 1 94.25 48 GLU B O 1
ATOM 1802 N N . SER B 1 49 ? -26.5 -14.102 -9.758 1 94.06 49 SER B N 1
ATOM 1803 C CA . SER B 1 49 ? -25.953 -12.766 -9.586 1 94.06 49 SER B CA 1
ATOM 18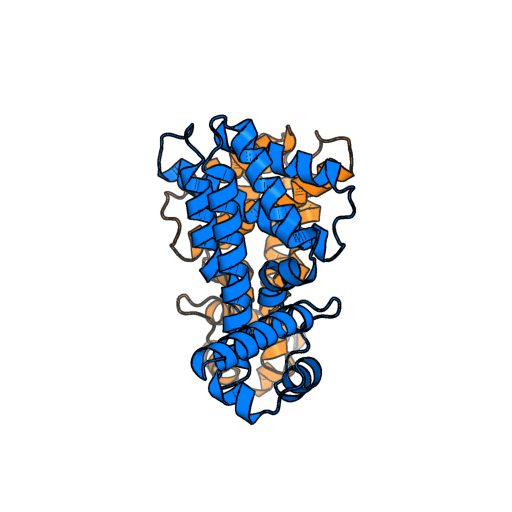04 C C . SER B 1 49 ? -24.484 -12.719 -9.992 1 94.06 49 SER B C 1
ATOM 1806 O O . SER B 1 49 ? -23.984 -11.68 -10.422 1 94.06 49 SER B O 1
ATOM 1808 N N . PHE B 1 50 ? -23.812 -13.859 -9.852 1 96.94 50 PHE B N 1
ATOM 1809 C CA . PHE B 1 50 ? -22.375 -13.875 -10.086 1 96.94 50 PHE B CA 1
ATOM 1810 C C . PHE B 1 50 ? -21.969 -15.094 -10.922 1 96.94 50 PHE B C 1
ATOM 1812 O O . PHE B 1 50 ? -22.484 -16.188 -10.719 1 96.94 50 PHE B O 1
ATOM 1819 N N . THR B 1 51 ? -21.031 -14.867 -11.758 1 96.44 51 THR B N 1
ATOM 1820 C CA . THR B 1 51 ? -20.609 -15.922 -12.672 1 96.44 51 THR B CA 1
ATOM 1821 C C . THR B 1 51 ? -19.641 -16.891 -11.984 1 96.44 51 THR B C 1
ATOM 1823 O O . THR B 1 51 ? -19.578 -18.062 -12.344 1 96.44 51 THR B O 1
ATOM 1826 N N . ASP B 1 52 ? -18.828 -16.391 -11.031 1 96.69 52 ASP B N 1
ATOM 1827 C CA . ASP B 1 52 ? -17.859 -17.219 -10.32 1 96.69 52 ASP B CA 1
ATOM 1828 C C . ASP B 1 52 ? -17.375 -16.547 -9.039 1 96.69 52 ASP B C 1
ATOM 1830 O O . ASP B 1 52 ? -17.797 -15.422 -8.734 1 96.69 52 ASP B O 1
ATOM 1834 N N . ARG B 1 53 ? -16.562 -17.188 -8.359 1 96.5 53 ARG B N 1
ATOM 1835 C CA . ARG B 1 53 ? -16.031 -16.719 -7.086 1 96.5 53 ARG B CA 1
ATOM 1836 C C . ARG B 1 53 ? -15.25 -15.414 -7.277 1 96.5 53 ARG B C 1
ATOM 1838 O O . ARG B 1 53 ? -15.383 -14.484 -6.473 1 96.5 53 ARG B O 1
ATOM 1845 N N . ASP B 1 54 ? -14.508 -15.375 -8.305 1 95.06 54 ASP B N 1
ATOM 1846 C CA . ASP B 1 54 ? -13.648 -14.219 -8.523 1 95.06 54 ASP B CA 1
ATOM 1847 C C . ASP B 1 54 ? -14.469 -12.953 -8.766 1 95.06 54 ASP B C 1
ATOM 1849 O O . ASP B 1 54 ? -14.188 -11.906 -8.195 1 95.06 54 ASP B O 1
ATOM 1853 N N . GLN B 1 55 ? -15.398 -13.086 -9.547 1 96.31 55 GLN B N 1
ATOM 1854 C CA . GLN B 1 55 ? -16.297 -11.961 -9.773 1 96.31 55 GLN B CA 1
ATOM 1855 C C . GLN B 1 55 ? -16.969 -11.523 -8.477 1 96.31 55 GLN B C 1
ATOM 1857 O O . GLN B 1 55 ? -17.125 -10.328 -8.227 1 96.31 55 GLN B O 1
ATOM 1862 N N . TYR B 1 56 ? -17.359 -12.531 -7.734 1 97.56 56 TYR B N 1
ATOM 1863 C CA . TYR B 1 56 ? -18 -12.258 -6.453 1 97.56 56 TYR B CA 1
ATOM 1864 C C . TYR B 1 56 ? -17.062 -11.484 -5.527 1 97.56 56 TYR B C 1
ATOM 1866 O O . TYR B 1 56 ? -17.453 -10.477 -4.938 1 97.56 56 TYR B O 1
ATOM 1874 N N . VAL B 1 57 ? -15.82 -11.891 -5.414 1 96.56 57 VAL B N 1
ATOM 1875 C CA . VAL B 1 57 ? -14.82 -11.273 -4.547 1 96.56 57 VAL B CA 1
ATOM 1876 C C . VAL B 1 57 ? -14.586 -9.828 -4.984 1 96.56 57 VAL B C 1
ATOM 1878 O O . VAL B 1 57 ? -14.578 -8.914 -4.156 1 96.56 57 VAL B O 1
ATOM 1881 N N . VAL B 1 58 ? -14.477 -9.617 -6.23 1 95.44 58 VAL B N 1
ATOM 1882 C CA . VAL B 1 58 ? -14.266 -8.281 -6.777 1 95.44 58 VAL B CA 1
ATOM 1883 C C . VAL B 1 58 ? -15.477 -7.406 -6.48 1 95.44 58 VAL B C 1
ATOM 1885 O O . VAL B 1 58 ? -15.336 -6.242 -6.094 1 95.44 58 VAL B O 1
ATOM 1888 N N . ALA B 1 59 ? -16.625 -7.965 -6.609 1 96.69 59 ALA B N 1
ATOM 1889 C CA . ALA B 1 59 ? -17.859 -7.215 -6.375 1 96.69 59 ALA B CA 1
ATOM 1890 C C . ALA B 1 59 ? -17.969 -6.797 -4.91 1 96.69 59 ALA B C 1
ATOM 1892 O O . ALA B 1 59 ? -18.391 -5.676 -4.609 1 96.69 59 ALA B O 1
ATOM 1893 N N . VAL B 1 60 ? -17.641 -7.684 -4.023 1 97.19 60 VAL B N 1
ATOM 1894 C CA . VAL B 1 60 ? -17.703 -7.387 -2.598 1 97.19 60 VAL B CA 1
ATOM 1895 C C . VAL B 1 60 ? -16.719 -6.262 -2.27 1 97.19 60 VAL B C 1
ATOM 1897 O O . VAL B 1 60 ? -17.062 -5.324 -1.548 1 97.19 60 VAL B O 1
ATOM 1900 N N . HIS B 1 61 ? -15.523 -6.359 -2.76 1 96.38 61 HIS B N 1
ATOM 1901 C CA . HIS B 1 61 ? -14.539 -5.309 -2.535 1 96.38 61 HIS B CA 1
ATOM 1902 C C . HIS B 1 61 ? -15.023 -3.971 -3.084 1 96.38 61 HIS B C 1
ATOM 1904 O O . HIS B 1 61 ? -14.906 -2.939 -2.418 1 96.38 61 HIS B O 1
ATOM 1910 N N . THR B 1 62 ? -15.531 -4.008 -4.289 1 95.38 62 THR B N 1
ATOM 1911 C CA . THR B 1 62 ? -16.047 -2.799 -4.922 1 95.38 62 THR B CA 1
ATOM 1912 C C . THR B 1 62 ? -17.172 -2.193 -4.094 1 95.38 62 THR B C 1
ATOM 1914 O O . THR B 1 62 ? -17.219 -0.977 -3.9 1 95.38 62 THR B O 1
ATOM 1917 N N . PHE B 1 63 ? -18.016 -3.023 -3.639 1 96.38 63 PHE B N 1
ATOM 1918 C CA . PHE B 1 63 ? -19.125 -2.607 -2.789 1 96.38 63 PHE B CA 1
ATOM 1919 C C . PHE B 1 63 ? -18.609 -1.852 -1.567 1 96.38 63 PHE B C 1
ATOM 1921 O O . PHE B 1 63 ? -19.109 -0.771 -1.246 1 96.38 63 PHE B O 1
ATOM 1928 N N . VAL B 1 64 ? -17.625 -2.371 -0.877 1 96.44 64 VAL B N 1
ATOM 1929 C CA . VAL B 1 64 ? -17.078 -1.771 0.335 1 96.44 64 VAL B CA 1
ATOM 1930 C C . VAL B 1 64 ? -16.359 -0.477 -0.013 1 96.44 64 VAL B C 1
ATOM 1932 O O . VAL B 1 64 ? -16.484 0.529 0.688 1 96.44 64 VAL B O 1
ATOM 1935 N N . ALA B 1 65 ? -15.586 -0.457 -1.072 1 95.06 65 ALA B N 1
ATOM 1936 C CA . ALA B 1 65 ? -14.844 0.729 -1.507 1 95.06 65 ALA B CA 1
ATOM 1937 C C . ALA B 1 65 ? -15.797 1.883 -1.811 1 95.06 65 ALA B C 1
ATOM 1939 O O . ALA B 1 65 ? -15.562 3.016 -1.385 1 95.06 65 ALA B O 1
ATOM 1940 N N . GLU B 1 66 ? -16.828 1.543 -2.51 1 95.12 66 GLU B N 1
ATOM 1941 C CA . GLU B 1 66 ? -17.812 2.566 -2.873 1 95.12 66 GLU B CA 1
ATOM 1942 C C . GLU B 1 66 ? -18.516 3.113 -1.638 1 95.12 66 GLU B C 1
ATOM 1944 O O . GLU B 1 66 ? -18.781 4.312 -1.549 1 95.12 66 GLU B O 1
ATOM 1949 N N . ARG B 1 67 ? -18.828 2.252 -0.756 1 95.44 67 ARG B N 1
ATOM 1950 C CA . ARG B 1 67 ? -19.453 2.68 0.492 1 95.44 67 ARG B CA 1
ATOM 1951 C C . ARG B 1 67 ? -18.531 3.604 1.277 1 95.44 67 ARG B C 1
ATOM 1953 O O . ARG B 1 67 ? -18.984 4.605 1.839 1 95.44 67 ARG B O 1
ATOM 1960 N N . ALA B 1 68 ? -17.281 3.266 1.347 1 95.31 68 ALA B N 1
ATOM 1961 C CA . ALA B 1 68 ? -16.297 4.094 2.043 1 95.31 68 ALA B CA 1
ATOM 1962 C C . ALA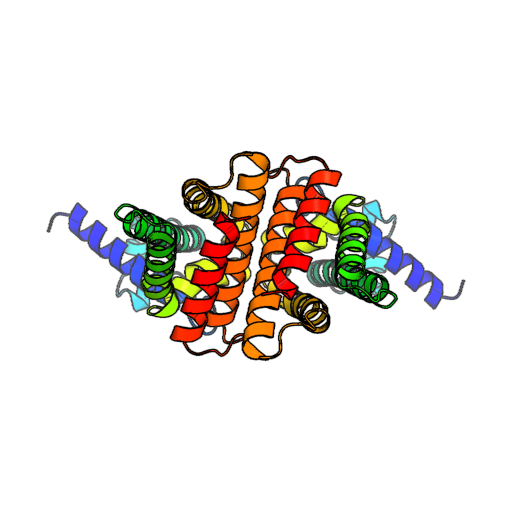 B 1 68 ? -16.188 5.465 1.39 1 95.31 68 ALA B C 1
ATOM 1964 O O . ALA B 1 68 ? -16.203 6.488 2.074 1 95.31 68 ALA B O 1
ATOM 1965 N N . GLN B 1 69 ? -16.078 5.496 0.082 1 94.81 69 GLN B N 1
ATOM 1966 C CA . GLN B 1 69 ? -15.945 6.75 -0.655 1 94.81 69 GLN B CA 1
ATOM 1967 C C . GLN B 1 69 ? -17.172 7.633 -0.454 1 94.81 69 GLN B C 1
ATOM 1969 O O . GLN B 1 69 ? -17.047 8.836 -0.227 1 94.81 69 GLN B O 1
ATOM 1974 N N . SER B 1 70 ? -18.312 7 -0.512 1 94.94 70 SER B N 1
ATOM 1975 C CA . SER B 1 70 ? -19.547 7.734 -0.323 1 94.94 70 SER B CA 1
ATOM 1976 C C . SER B 1 70 ? -19.656 8.305 1.087 1 94.94 70 SER B C 1
ATOM 1978 O O . SER B 1 70 ? -20.062 9.453 1.27 1 94.94 70 SER B O 1
ATOM 1980 N N . ALA B 1 71 ? -19.297 7.52 2.037 1 94.5 71 ALA B N 1
ATOM 1981 C CA . ALA B 1 71 ? -19.328 7.973 3.426 1 94.5 71 ALA B CA 1
ATOM 1982 C C . ALA B 1 71 ? -18.391 9.156 3.633 1 94.5 71 ALA B C 1
ATOM 1984 O O . ALA B 1 71 ? -18.734 10.117 4.32 1 94.5 71 ALA B O 1
ATOM 1985 N N . LEU B 1 72 ? -17.203 9.102 3.047 1 95 72 LEU B N 1
ATOM 1986 C CA . LEU B 1 72 ? -16.234 10.188 3.166 1 95 72 LEU B CA 1
ATOM 1987 C C . LEU B 1 72 ? -16.75 11.453 2.486 1 95 72 LEU B C 1
ATOM 1989 O O . LEU B 1 72 ? -16.672 12.539 3.057 1 95 72 LEU B O 1
ATOM 1993 N N . ALA B 1 73 ? -17.297 11.273 1.3 1 94.25 73 ALA B N 1
ATOM 1994 C CA . ALA B 1 73 ? -17.812 12.414 0.557 1 94.25 73 ALA B CA 1
ATOM 1995 C C . ALA B 1 73 ? -18.938 13.102 1.327 1 94.25 73 ALA B C 1
ATOM 1997 O O . ALA B 1 73 ? -18.984 14.328 1.432 1 94.25 73 ALA B O 1
ATOM 1998 N N . THR B 1 74 ? -19.812 12.336 1.874 1 94.38 74 THR B N 1
ATOM 1999 C CA . THR B 1 74 ? -20.938 12.859 2.635 1 94.38 74 THR B CA 1
ATOM 2000 C C . THR B 1 74 ? -20.469 13.562 3.9 1 94.38 74 THR B C 1
ATOM 2002 O O . THR B 1 74 ? -20.984 14.625 4.262 1 94.38 74 THR B O 1
ATOM 2005 N N . ALA B 1 75 ? -19.5 12.953 4.543 1 93.69 75 ALA B N 1
ATOM 2006 C CA . ALA B 1 75 ? -19.016 13.461 5.82 1 93.69 75 ALA B CA 1
ATOM 2007 C C . ALA B 1 75 ? -18.406 14.852 5.66 1 93.69 75 ALA B C 1
ATOM 2009 O O . ALA B 1 75 ? -18.531 15.695 6.555 1 93.69 75 ALA B O 1
ATOM 2010 N N . VAL B 1 76 ? -17.797 15.156 4.516 1 92.31 76 VAL B N 1
ATOM 2011 C CA . VAL B 1 76 ? -17.047 16.406 4.383 1 92.31 76 VAL B CA 1
ATOM 2012 C C . VAL B 1 76 ? -17.906 17.453 3.701 1 92.31 76 VAL B C 1
ATOM 2014 O O . VAL B 1 76 ? -17.594 18.656 3.734 1 92.31 76 VAL B O 1
ATOM 2017 N N . GLU B 1 77 ? -18.984 17.094 3.064 1 89.81 77 GLU B N 1
ATOM 2018 C CA . GLU B 1 77 ? -19.828 17.984 2.279 1 89.81 77 GLU B CA 1
ATOM 2019 C C . GLU B 1 77 ? -20.328 19.156 3.121 1 89.81 77 GLU B C 1
ATOM 2021 O O . GLU B 1 77 ? -20.438 20.281 2.629 1 89.81 77 GLU B O 1
ATOM 2026 N N . SER B 1 78 ? -20.562 18.938 4.32 1 84.69 78 SER B N 1
ATOM 2027 C CA . SER B 1 78 ? -21.219 20 5.078 1 84.69 78 SER B CA 1
ATOM 2028 C C . SER B 1 78 ? -20.219 20.734 5.961 1 84.69 78 SER B C 1
ATOM 2030 O O . SER B 1 78 ? -20.594 21.656 6.688 1 84.69 78 SER B O 1
ATOM 2032 N N . GLU B 1 79 ? -19.031 20.406 5.883 1 85.19 79 GLU B N 1
ATOM 2033 C CA . GLU B 1 79 ? -18.047 21.047 6.758 1 85.19 79 GLU B CA 1
ATOM 2034 C C . GLU B 1 79 ? -17.359 22.219 6.055 1 85.19 79 GLU B C 1
ATOM 2036 O O . GLU B 1 79 ? -17.219 22.203 4.832 1 85.19 79 GLU B O 1
ATOM 2041 N N . THR B 1 80 ? -17 23.188 6.832 1 82.88 80 THR B N 1
ATOM 2042 C CA . THR B 1 80 ? -16.531 24.422 6.211 1 82.88 80 THR B CA 1
ATOM 2043 C C . THR B 1 80 ? -15.078 24.703 6.613 1 82.88 80 THR B C 1
ATOM 2045 O O . THR B 1 80 ? -14.359 25.406 5.906 1 82.88 80 THR B O 1
ATOM 2048 N N . THR B 1 81 ? -14.688 24.234 7.785 1 86.69 81 THR B N 1
ATOM 2049 C CA . THR B 1 81 ? -13.312 24.5 8.195 1 86.69 81 THR B CA 1
ATOM 2050 C C . THR B 1 81 ? -12.43 23.281 7.949 1 86.69 81 THR B C 1
ATOM 2052 O O . THR B 1 81 ? -12.922 22.141 7.926 1 86.69 81 THR B O 1
ATOM 2055 N N . SER B 1 82 ? -11.188 23.547 7.719 1 86.5 82 SER B N 1
ATOM 2056 C CA . SER B 1 82 ? -10.227 22.484 7.465 1 86.5 82 SER B CA 1
ATOM 2057 C C . SER B 1 82 ? -10.219 21.469 8.602 1 86.5 82 SER B C 1
ATOM 2059 O O . SER B 1 82 ? -10.188 20.25 8.352 1 86.5 82 SER B O 1
ATOM 2061 N N . GLU B 1 83 ? -10.266 21.938 9.781 1 90.56 83 GLU B N 1
ATOM 2062 C CA . GLU B 1 83 ? -10.25 21.047 10.938 1 90.56 83 GLU B CA 1
ATOM 2063 C C . GLU B 1 83 ? -11.523 20.219 11.008 1 90.56 83 GLU B C 1
ATOM 2065 O O . GLU B 1 83 ? -11.477 19.016 11.297 1 90.56 83 GLU B O 1
ATOM 2070 N N . ALA B 1 84 ? -12.633 20.906 10.805 1 92.81 84 ALA B N 1
ATOM 2071 C CA . ALA B 1 84 ? -13.914 20.203 10.828 1 92.81 84 ALA B CA 1
ATOM 2072 C C . ALA B 1 84 ? -13.984 19.141 9.727 1 92.81 84 ALA B C 1
ATOM 2074 O O . ALA B 1 84 ? -14.492 18.047 9.945 1 92.81 84 ALA B O 1
ATOM 2075 N N . VAL B 1 85 ? -13.508 19.453 8.578 1 92.88 85 VAL B N 1
ATOM 2076 C CA . VAL B 1 85 ? -13.477 18.531 7.445 1 92.88 85 VAL B CA 1
ATOM 2077 C C . VAL B 1 85 ? -12.625 17.312 7.793 1 92.88 85 VAL B C 1
ATOM 2079 O O . VAL B 1 85 ? -13.055 16.172 7.613 1 92.88 85 VAL B O 1
ATOM 2082 N N . ALA B 1 86 ? -11.406 17.547 8.281 1 93.88 86 ALA B N 1
ATOM 2083 C CA . ALA B 1 86 ? -10.492 16.469 8.648 1 93.88 86 ALA B CA 1
ATOM 208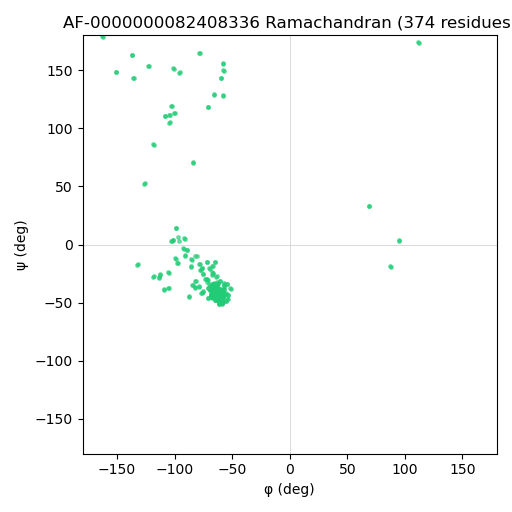4 C C . ALA B 1 86 ? -11.117 15.562 9.703 1 93.88 86 ALA B C 1
ATOM 2086 O O . ALA B 1 86 ? -11.086 14.336 9.578 1 93.88 86 ALA B O 1
ATOM 2087 N N . THR B 1 87 ? -11.719 16.172 10.711 1 94.88 87 THR B N 1
ATOM 2088 C CA . THR B 1 87 ? -12.328 15.406 11.805 1 94.88 87 THR B CA 1
ATOM 2089 C C . THR B 1 87 ? -13.508 14.586 11.297 1 94.88 87 THR B C 1
ATOM 2091 O O . THR B 1 87 ? -13.617 13.398 11.602 1 94.88 87 THR B O 1
ATOM 2094 N N . ALA B 1 88 ? -14.336 15.195 10.516 1 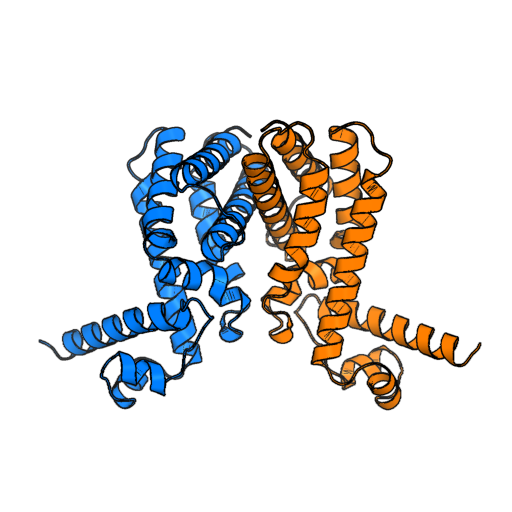95.38 88 ALA B N 1
ATOM 2095 C CA . ALA B 1 88 ? -15.508 14.508 9.977 1 95.38 88 ALA B CA 1
ATOM 2096 C C . ALA B 1 88 ? -15.086 13.336 9.094 1 95.38 88 ALA B C 1
ATOM 2098 O O . ALA B 1 88 ? -15.68 12.258 9.164 1 95.38 88 ALA B O 1
ATOM 2099 N N . ALA B 1 89 ? -14.117 13.578 8.266 1 94.75 89 ALA B N 1
ATOM 2100 C CA . ALA B 1 89 ? -13.633 12.531 7.367 1 94.75 89 ALA B CA 1
ATOM 2101 C C . ALA B 1 89 ? -13.086 11.344 8.148 1 94.75 89 ALA B C 1
ATOM 2103 O O . ALA B 1 89 ? -13.469 10.195 7.895 1 94.75 89 ALA B O 1
ATOM 2104 N N . VAL B 1 90 ? -12.219 11.578 9.117 1 95.75 90 VAL B N 1
ATOM 2105 C CA . VAL B 1 90 ? -11.586 10.516 9.898 1 95.75 90 VAL B CA 1
ATOM 2106 C C . VAL B 1 90 ? -12.641 9.781 10.719 1 95.75 90 VAL B C 1
ATOM 2108 O O . VAL B 1 90 ? -12.648 8.547 10.773 1 95.75 90 VAL B O 1
ATOM 2111 N N . ASP B 1 91 ? -13.547 10.523 11.281 1 94.5 91 ASP B N 1
ATOM 2112 C CA . ASP B 1 91 ? -14.602 9.906 12.07 1 94.5 91 ASP B CA 1
ATOM 2113 C C . ASP B 1 91 ? -15.469 8.984 11.211 1 94.5 91 ASP B C 1
ATOM 2115 O O . ASP B 1 91 ? -15.797 7.867 11.625 1 94.5 91 ASP B O 1
ATOM 2119 N N . ALA B 1 92 ? -15.805 9.445 10.078 1 94.94 92 ALA B N 1
ATOM 2120 C CA . ALA B 1 92 ? -16.625 8.641 9.172 1 94.94 92 ALA B CA 1
ATOM 2121 C C . ALA B 1 92 ? -15.891 7.367 8.758 1 94.94 92 ALA B C 1
ATOM 2123 O O . ALA B 1 92 ? -16.484 6.285 8.75 1 94.94 92 ALA B O 1
ATOM 2124 N N . PHE B 1 93 ? -14.633 7.496 8.445 1 95.25 93 PHE B N 1
ATOM 2125 C CA . PHE B 1 93 ? -13.844 6.348 8.008 1 95.25 93 PHE B CA 1
ATOM 2126 C C . PHE B 1 93 ? -13.648 5.363 9.156 1 95.25 93 PHE B C 1
ATOM 2128 O O . PHE B 1 93 ? -13.781 4.152 8.969 1 95.25 93 PHE B O 1
ATOM 2135 N N . VAL B 1 94 ? -13.352 5.82 10.297 1 94.5 94 VAL B N 1
ATOM 2136 C CA . VAL B 1 94 ? -13.148 4.98 11.469 1 94.5 94 VAL B CA 1
ATOM 2137 C C . VAL B 1 94 ? -14.445 4.25 11.812 1 94.5 94 VAL B C 1
ATOM 2139 O O . VAL B 1 94 ? -14.438 3.051 12.102 1 94.5 94 VAL B O 1
ATOM 2142 N N . LYS B 1 95 ? -15.5 4.957 11.773 1 93.5 95 LYS B N 1
ATOM 2143 C CA . LYS B 1 95 ? -16.797 4.344 12.055 1 93.5 95 LYS B CA 1
ATOM 2144 C C . LYS B 1 95 ? -17.078 3.191 11.094 1 93.5 95 LYS B C 1
ATOM 2146 O O . LYS B 1 95 ? -17.531 2.127 11.516 1 93.5 95 LYS B O 1
ATOM 2151 N N . LEU B 1 96 ? -16.719 3.371 9.898 1 93 96 LEU B N 1
ATOM 2152 C CA . LEU B 1 96 ? -17.031 2.383 8.875 1 93 96 LEU B CA 1
ATOM 2153 C C . LEU B 1 96 ? -16.016 1.245 8.891 1 93 96 LEU B C 1
ATOM 2155 O O . LEU B 1 96 ? -16.375 0.084 8.68 1 93 96 LEU B O 1
ATOM 2159 N N . MET B 1 97 ? -14.711 1.602 9.156 1 91.5 97 MET B N 1
ATOM 2160 C CA . MET B 1 97 ? -13.648 0.632 8.922 1 91.5 97 MET B CA 1
ATOM 2161 C C . MET B 1 97 ? -13.133 0.053 10.234 1 91.5 97 MET B C 1
ATOM 2163 O O . MET B 1 97 ? -12.617 -1.066 10.266 1 91.5 97 MET B O 1
ATOM 2167 N N . VAL B 1 98 ? -13.266 0.714 11.305 1 87.81 98 VAL B N 1
ATOM 2168 C CA . VAL B 1 98 ? -12.695 0.267 12.57 1 87.81 98 VAL B CA 1
ATOM 2169 C C . VAL B 1 98 ? -13.797 -0.288 13.469 1 87.81 98 VAL B C 1
ATOM 2171 O O . VAL B 1 98 ? -13.609 -1.312 14.125 1 87.81 98 VAL B O 1
ATOM 2174 N N . ASP B 1 99 ? -14.953 0.356 13.406 1 89.12 99 ASP B N 1
ATOM 2175 C CA . ASP B 1 99 ? -16.062 -0.151 14.203 1 89.12 99 ASP B CA 1
ATOM 2176 C C . ASP B 1 99 ? -16.656 -1.415 13.578 1 89.12 99 ASP B C 1
ATOM 2178 O O . ASP B 1 99 ? -17.234 -2.246 14.281 1 89.12 99 ASP B O 1
ATOM 2182 N N . ASP B 1 100 ? -16.516 -1.594 12.328 1 93 100 ASP B N 1
ATOM 2183 C CA . ASP B 1 100 ? -16.766 -2.822 11.578 1 93 100 ASP B CA 1
ATOM 2184 C C . ASP B 1 100 ? -15.492 -3.33 10.906 1 93 100 ASP B C 1
ATOM 2186 O O . ASP B 1 100 ? -15.289 -3.111 9.711 1 93 100 ASP B O 1
ATOM 2190 N N . PRO B 1 101 ? -14.711 -4.102 11.648 1 94.88 101 PRO B N 1
ATOM 2191 C CA . PRO B 1 101 ? -13.359 -4.422 11.164 1 94.88 101 PRO B CA 1
ATOM 2192 C C . PRO B 1 101 ? -13.375 -5.301 9.914 1 94.88 101 PRO B C 1
ATOM 2194 O O . PRO B 1 101 ? -12.422 -5.277 9.133 1 94.88 101 PRO B O 1
ATOM 2197 N N . ALA B 1 102 ? -14.453 -6.027 9.758 1 96.31 102 ALA B N 1
ATOM 2198 C CA . ALA B 1 102 ? -14.547 -6.828 8.539 1 96.31 102 ALA B CA 1
ATOM 2199 C C . ALA B 1 102 ? -14.555 -5.941 7.297 1 96.31 102 ALA B C 1
ATOM 2201 O O . ALA B 1 102 ? -13.883 -6.246 6.305 1 96.31 102 ALA B O 1
ATOM 2202 N N . MET B 1 103 ? -15.266 -4.812 7.367 1 96.5 103 MET B N 1
ATOM 2203 C CA . MET B 1 103 ? -15.297 -3.854 6.266 1 96.5 103 MET B CA 1
ATOM 2204 C C . MET B 1 103 ? -13.906 -3.299 5.988 1 96.5 103 MET B C 1
ATOM 2206 O O . MET B 1 103 ? -13.484 -3.225 4.836 1 96.5 103 MET B O 1
ATOM 2210 N N . GLY B 1 104 ? -13.211 -2.967 7.039 1 96.12 104 GLY B N 1
ATOM 2211 C CA . GLY B 1 104 ? -11.852 -2.465 6.895 1 96.12 104 GLY B CA 1
ATOM 2212 C C . GLY B 1 104 ? -10.898 -3.484 6.297 1 96.12 104 GLY B C 1
ATOM 2213 O O . GLY B 1 104 ? -10.094 -3.154 5.422 1 96.12 104 GLY B O 1
ATOM 2214 N N . ARG B 1 105 ? -11.016 -4.703 6.715 1 95.62 105 ARG B N 1
ATOM 2215 C CA . ARG B 1 105 ? -10.148 -5.77 6.215 1 95.62 105 ARG B CA 1
ATOM 2216 C C . ARG B 1 105 ? -10.438 -6.07 4.75 1 95.62 105 ARG B C 1
ATOM 2218 O O . ARG B 1 105 ? -9.523 -6.344 3.975 1 95.62 105 ARG B O 1
ATOM 2225 N N . VAL B 1 106 ? -11.695 -5.977 4.352 1 95.62 106 VAL B N 1
ATOM 2226 C CA . VAL B 1 106 ? -12.055 -6.176 2.953 1 95.62 106 VAL B CA 1
ATOM 2227 C C . VAL B 1 106 ? -11.414 -5.094 2.09 1 95.62 106 VAL B C 1
ATOM 2229 O O . VAL B 1 106 ? -10.805 -5.395 1.06 1 95.62 106 VAL B O 1
ATOM 2232 N N . LEU B 1 107 ? -11.477 -3.896 2.531 1 94.5 107 LEU B N 1
ATOM 2233 C CA . LEU B 1 107 ? -11.023 -2.77 1.723 1 94.5 107 LEU B CA 1
ATOM 2234 C C . LEU B 1 107 ? -9.5 -2.699 1.693 1 94.5 107 LEU B C 1
ATOM 2236 O O . LEU B 1 107 ? -8.898 -2.527 0.628 1 94.5 107 LEU B O 1
ATOM 2240 N N . LEU B 1 108 ? -8.836 -2.951 2.838 1 92.12 108 LEU B N 1
ATOM 2241 C CA . LEU B 1 108 ? -7.445 -2.535 2.975 1 92.12 108 LEU B CA 1
ATOM 2242 C C . LEU B 1 108 ? -6.523 -3.746 3.059 1 92.12 108 LEU B C 1
ATOM 2244 O O . LEU B 1 108 ? -5.363 -3.678 2.641 1 92.12 108 LEU B O 1
ATOM 2248 N N . ILE B 1 109 ? -6.949 -4.887 3.5 1 91 109 ILE B N 1
ATOM 2249 C CA . ILE B 1 109 ? -6.082 -6.023 3.777 1 91 109 ILE B CA 1
ATOM 2250 C C . ILE B 1 109 ? -6.309 -7.113 2.73 1 91 109 ILE B C 1
ATOM 2252 O O . ILE B 1 109 ? -5.355 -7.703 2.223 1 91 109 ILE B O 1
ATOM 2256 N N . ALA B 1 110 ? -7.555 -7.34 2.301 1 91.5 110 ALA B N 1
ATOM 2257 C CA . ALA B 1 110 ? -7.887 -8.398 1.352 1 91.5 110 ALA B CA 1
ATOM 2258 C C . ALA B 1 110 ? -7.094 -8.242 0.059 1 91.5 110 ALA B C 1
ATOM 2260 O O . ALA B 1 110 ? -6.613 -9.234 -0.504 1 91.5 110 ALA B O 1
ATOM 2261 N N . PRO B 1 111 ? -6.887 -7.023 -0.417 1 89.25 111 PRO B N 1
ATOM 2262 C CA . PRO B 1 111 ? -6.133 -6.871 -1.663 1 89.25 111 PRO B CA 1
ATOM 2263 C C . PRO B 1 111 ? -4.68 -7.324 -1.533 1 89.25 111 PRO B C 1
ATOM 2265 O O . PRO B 1 111 ? -4.008 -7.547 -2.541 1 89.25 111 PRO B O 1
ATOM 2268 N N . LEU B 1 112 ? -4.207 -7.488 -0.321 1 84.81 112 LEU B N 1
ATOM 2269 C CA . LEU B 1 112 ? -2.828 -7.898 -0.087 1 84.81 112 LEU B CA 1
ATOM 2270 C C . LEU B 1 112 ? -2.719 -9.414 -0.003 1 84.81 112 LEU B C 1
ATOM 2272 O O . LEU B 1 112 ? -1.616 -9.969 -0.021 1 84.81 112 LEU B O 1
ATOM 2276 N N . SER B 1 113 ? -3.883 -10.117 0.05 1 85.75 113 SER B N 1
ATOM 2277 C CA . SER B 1 113 ? -3.814 -11.555 0.275 1 85.75 113 SER B CA 1
ATOM 2278 C C . SER B 1 113 ? -4.68 -12.312 -0.727 1 85.75 113 SER B C 1
ATOM 2280 O O . SER B 1 113 ? -4.543 -13.531 -0.877 1 85.75 113 SER B O 1
ATOM 2282 N N . GLU B 1 114 ? -5.59 -11.648 -1.38 1 88.94 114 GLU B N 1
ATOM 2283 C CA . GLU B 1 114 ? -6.477 -12.25 -2.369 1 88.94 114 GLU B CA 1
ATOM 2284 C C . GLU B 1 114 ? -5.996 -11.961 -3.789 1 88.94 114 GLU B C 1
ATOM 2286 O O . GLU B 1 114 ? -6.109 -10.836 -4.273 1 88.94 114 GLU B O 1
ATOM 2291 N N . PRO B 1 115 ? -5.57 -12.977 -4.5 1 84.56 115 PRO B N 1
ATOM 2292 C CA . PRO B 1 115 ? -4.961 -12.781 -5.816 1 84.56 115 PRO B CA 1
ATOM 2293 C C . PRO B 1 115 ? -5.875 -12.047 -6.793 1 84.56 115 PRO B C 1
ATOM 2295 O O . PRO B 1 115 ? -5.41 -11.211 -7.574 1 84.56 115 PRO B O 1
ATOM 2298 N N . VAL B 1 116 ? -7.133 -12.297 -6.715 1 88.38 116 VAL B N 1
ATOM 2299 C CA . VAL B 1 116 ? -8.062 -11.711 -7.672 1 88.38 116 VAL B CA 1
ATOM 2300 C C . VAL B 1 116 ? -8.227 -10.219 -7.395 1 88.38 116 VAL B C 1
ATOM 2302 O O . VAL B 1 116 ? -8.68 -9.469 -8.258 1 88.38 116 VAL B O 1
ATOM 2305 N N . LEU B 1 117 ? -7.773 -9.828 -6.191 1 89.62 117 LEU B N 1
ATOM 2306 C CA . LEU B 1 117 ? -7.875 -8.422 -5.816 1 89.62 117 LEU B CA 1
ATOM 2307 C C . LEU B 1 117 ? -6.531 -7.719 -5.977 1 89.62 117 LEU B C 1
ATOM 2309 O O . LEU B 1 117 ? -6.398 -6.535 -5.652 1 89.62 117 LEU B O 1
ATOM 2313 N N . SER B 1 118 ? -5.598 -8.539 -6.504 1 78.12 118 SER B N 1
ATOM 2314 C CA . SER B 1 118 ? -4.281 -7.941 -6.707 1 78.12 118 SER B CA 1
ATOM 2315 C C . SER B 1 118 ? -4.359 -6.723 -7.621 1 78.12 118 SER B C 1
ATOM 2317 O O . SER B 1 118 ? -4.977 -6.781 -8.688 1 78.12 118 SER B O 1
ATOM 2319 N N . GLY B 1 119 ? -3.812 -5.625 -7.188 1 71.44 119 GLY B N 1
ATOM 2320 C CA . GLY B 1 119 ? -3.812 -4.41 -7.992 1 71.44 119 GLY B CA 1
ATOM 2321 C C . GLY B 1 119 ? -5.051 -3.559 -7.781 1 71.44 119 GLY B C 1
ATOM 2322 O O . GLY B 1 119 ? -5.078 -2.391 -8.172 1 71.44 119 GLY B O 1
ATOM 2323 N N . ARG B 1 120 ? -6.062 -4.215 -7.246 1 68.81 120 ARG B N 1
ATOM 2324 C CA . ARG B 1 120 ? -7.297 -3.455 -7.07 1 68.81 120 ARG B CA 1
ATOM 2325 C C . ARG B 1 120 ? -7.102 -2.318 -6.07 1 68.81 120 ARG B C 1
ATOM 2327 O O . ARG B 1 120 ? -7.746 -1.273 -6.176 1 68.81 120 ARG B O 1
ATOM 2334 N N . GLY B 1 121 ? -6.242 -2.59 -5.07 1 63.06 121 GLY B N 1
ATOM 2335 C CA . GLY B 1 121 ? -5.934 -1.464 -4.203 1 63.06 121 GLY B CA 1
ATOM 2336 C C . GLY B 1 121 ? -5.422 -0.252 -4.957 1 63.06 121 GLY B C 1
ATOM 2337 O O . GLY B 1 121 ? -5.863 0.871 -4.711 1 63.06 121 GLY B O 1
ATOM 2338 N N . ILE B 1 122 ? -4.75 -0.521 -5.945 1 67.5 122 ILE B N 1
ATOM 2339 C CA . ILE B 1 122 ? -4.211 0.554 -6.77 1 67.5 122 ILE B CA 1
ATOM 2340 C C . ILE B 1 122 ? -5.32 1.143 -7.641 1 67.5 122 ILE B C 1
ATOM 2342 O O . ILE B 1 122 ? -5.301 2.334 -7.957 1 67.5 122 ILE B O 1
ATOM 2346 N N . GLU B 1 123 ? -6.336 0.377 -7.801 1 76.5 123 GLU B N 1
ATOM 2347 C CA . GLU B 1 123 ? -7.418 0.854 -8.664 1 76.5 123 GLU B CA 1
ATOM 2348 C C . GLU B 1 123 ? -8.383 1.753 -7.891 1 76.5 123 GLU B C 1
ATOM 2350 O O . GLU B 1 123 ? -9 2.65 -8.469 1 76.5 123 GLU B O 1
ATOM 2355 N N . SER B 1 124 ? -8.562 1.386 -6.625 1 82.5 124 SER B N 1
ATOM 2356 C CA . SER B 1 124 ? -9.5 2.17 -5.824 1 82.5 124 SER B CA 1
ATOM 2357 C C . SER B 1 124 ? -8.812 3.385 -5.203 1 82.5 124 SER B C 1
ATOM 2359 O O . SER B 1 124 ? -9.477 4.363 -4.855 1 82.5 124 SER B O 1
ATOM 2361 N N . MET B 1 125 ? -7.547 3.393 -5.129 1 86.56 125 MET B N 1
ATOM 2362 C CA . MET B 1 125 ? -6.762 4.422 -4.449 1 86.56 125 MET B CA 1
ATOM 2363 C C . MET B 1 125 ? -6.945 5.777 -5.117 1 86.56 125 MET B C 1
ATOM 2365 O O . MET B 1 125 ? -7.09 6.797 -4.438 1 86.56 125 MET B O 1
ATOM 2369 N N . PRO B 1 126 ? -7.113 5.82 -6.461 1 88.25 126 PRO B N 1
ATOM 2370 C CA . PRO B 1 126 ? -7.277 7.117 -7.121 1 88.25 126 PRO B CA 1
ATOM 2371 C C . PRO B 1 126 ? -8.539 7.848 -6.676 1 88.25 126 PRO B C 1
ATOM 2373 O O . PRO B 1 126 ? -8.539 9.078 -6.551 1 88.25 126 PRO B O 1
ATOM 2376 N N . ALA B 1 127 ? -9.562 7.066 -6.43 1 90.94 127 ALA B N 1
ATOM 2377 C CA . ALA B 1 127 ? -10.805 7.699 -5.98 1 90.94 127 ALA B CA 1
ATOM 2378 C C . ALA B 1 127 ? -10.625 8.344 -4.609 1 90.94 127 ALA B C 1
ATOM 2380 O O . ALA B 1 127 ? -11.164 9.422 -4.352 1 90.94 127 ALA B O 1
ATOM 2381 N N . PHE B 1 128 ? -9.875 7.746 -3.768 1 93.62 128 PHE B N 1
ATOM 2382 C CA . PHE B 1 128 ? -9.578 8.312 -2.459 1 93.62 128 PHE B CA 1
ATOM 2383 C C . PHE B 1 128 ? -8.641 9.516 -2.588 1 93.62 128 PHE B C 1
ATOM 2385 O O . PHE B 1 128 ? -8.797 10.508 -1.879 1 93.62 128 PHE B O 1
ATOM 2392 N N . VAL B 1 129 ? -7.727 9.438 -3.471 1 95.25 129 VAL B N 1
ATOM 2393 C CA . VAL B 1 129 ? -6.805 10.539 -3.727 1 95.25 129 VAL B CA 1
ATOM 2394 C C . VAL B 1 129 ? -7.582 11.766 -4.203 1 95.25 129 VAL B C 1
ATOM 2396 O O . VAL B 1 129 ? -7.332 12.883 -3.748 1 95.25 129 VAL B O 1
ATOM 2399 N N . ASP B 1 130 ? -8.555 11.523 -5.066 1 94.5 130 ASP B N 1
ATOM 2400 C CA . ASP B 1 130 ? -9.375 12.625 -5.574 1 94.5 130 ASP B CA 1
ATOM 2401 C C . ASP B 1 130 ? -10.148 13.305 -4.441 1 94.5 130 ASP B C 1
ATOM 2403 O O . ASP B 1 130 ? -10.242 14.531 -4.398 1 94.5 130 ASP B O 1
ATOM 2407 N N . LEU B 1 131 ? -10.695 12.516 -3.578 1 93.62 131 LEU B N 1
ATOM 2408 C CA . LEU B 1 131 ? -11.453 13.055 -2.453 1 93.62 131 LEU B CA 1
ATOM 2409 C C . LEU B 1 131 ? -10.562 13.93 -1.573 1 93.62 131 LEU B C 1
ATOM 2411 O O . LEU B 1 131 ? -10.969 15.016 -1.161 1 93.62 131 LEU B O 1
ATOM 2415 N N . VAL B 1 132 ? -9.359 13.453 -1.301 1 94.25 132 VAL B N 1
ATOM 2416 C CA . VAL B 1 132 ? -8.414 14.195 -0.471 1 94.25 132 VAL B CA 1
ATOM 2417 C C . VAL B 1 132 ? -7.949 15.445 -1.213 1 94.25 132 VAL B C 1
ATOM 2419 O O . VAL B 1 132 ? -7.902 16.531 -0.638 1 94.25 132 VAL B O 1
ATOM 2422 N N . TYR B 1 133 ? -7.641 15.281 -2.512 1 94.31 133 TYR B N 1
ATOM 2423 C CA . TYR B 1 133 ? -7.191 16.375 -3.363 1 94.31 133 TYR B CA 1
ATOM 2424 C C . TYR B 1 133 ? -8.172 17.547 -3.311 1 94.31 133 TYR B C 1
ATOM 2426 O O . TYR B 1 133 ? -7.766 18.703 -3.139 1 94.31 133 TYR B O 1
ATOM 2434 N N . ASP B 1 134 ? -9.43 17.25 -3.359 1 92.75 134 ASP B N 1
ATOM 2435 C CA . ASP B 1 134 ? -10.492 18.25 -3.402 1 92.75 134 ASP B CA 1
ATOM 2436 C C . ASP B 1 134 ? -10.562 19.031 -2.09 1 92.75 134 ASP B C 1
ATOM 2438 O O . ASP B 1 134 ? -11.117 20.141 -2.047 1 92.75 134 ASP B O 1
ATOM 2442 N N . GLN B 1 135 ? -9.969 18.469 -1.07 1 91.56 135 GLN B N 1
ATOM 2443 C CA . GLN B 1 135 ? -10.086 19.109 0.239 1 91.56 135 GLN B CA 1
ATOM 2444 C C . GLN B 1 135 ? -8.836 19.922 0.563 1 91.56 135 GLN B C 1
ATOM 2446 O O . GLN B 1 135 ? -8.812 20.656 1.556 1 91.56 135 GLN B O 1
ATOM 2451 N N . LEU B 1 136 ? -7.781 19.75 -0.223 1 91.69 136 LEU B N 1
ATOM 2452 C CA . LEU B 1 136 ? -6.535 20.469 0.029 1 91.69 136 LEU B CA 1
ATOM 2453 C C . LEU B 1 136 ? -6.57 21.859 -0.581 1 91.69 136 LEU B C 1
ATOM 2455 O O . LEU B 1 136 ? -5.766 22.188 -1.46 1 91.69 136 LEU B O 1
ATOM 2459 N N . SER B 1 137 ? -7.336 22.75 -0.032 1 87.19 137 SER B N 1
ATOM 2460 C CA . SER B 1 137 ? -7.652 24.047 -0.62 1 87.19 137 SER B CA 1
ATOM 2461 C C . SER B 1 137 ? -6.516 25.031 -0.417 1 87.19 137 SER B C 1
ATOM 2463 O O . SER B 1 137 ? -6.434 26.047 -1.119 1 87.19 137 SER B O 1
ATOM 2465 N N . GLU B 1 138 ? -5.617 24.766 0.465 1 89.94 138 GLU B N 1
ATOM 2466 C CA . GLU B 1 138 ? -4.582 25.734 0.805 1 89.94 138 GLU B CA 1
ATOM 2467 C C . GLU B 1 138 ? -3.326 25.516 -0.034 1 89.94 138 GLU B C 1
ATOM 2469 O O . GLU B 1 138 ? -2.326 26.219 0.142 1 89.94 138 GLU B O 1
ATOM 2474 N N . ILE B 1 139 ? -3.32 24.5 -0.874 1 92.31 139 ILE B N 1
ATOM 2475 C CA . ILE B 1 139 ? -2.189 24.234 -1.754 1 92.31 139 ILE B CA 1
ATOM 2476 C C . ILE B 1 139 ? -2.518 24.688 -3.172 1 92.31 139 ILE B C 1
ATOM 2478 O O . ILE B 1 139 ? -3.424 24.141 -3.812 1 92.31 139 ILE B O 1
ATOM 2482 N N . ALA B 1 140 ? -1.79 25.609 -3.719 1 91.25 140 ALA B N 1
ATOM 2483 C CA . ALA B 1 140 ? -2.117 26.266 -4.98 1 91.25 140 ALA B CA 1
ATOM 2484 C C . ALA B 1 140 ? -1.553 25.484 -6.168 1 91.25 140 ALA B C 1
ATOM 2486 O O . ALA B 1 140 ? -2.238 25.297 -7.172 1 91.25 140 ALA B O 1
ATOM 2487 N N . ASP B 1 141 ? -0.334 25.047 -6.078 1 94.56 141 ASP B N 1
ATOM 2488 C CA . ASP B 1 141 ? 0.307 24.359 -7.191 1 94.56 141 ASP B CA 1
ATOM 2489 C C . ASP B 1 141 ? -0.29 22.969 -7.387 1 94.56 141 ASP B C 1
ATOM 2491 O O . ASP B 1 141 ? -0.249 22.125 -6.48 1 94.56 141 ASP B O 1
ATOM 2495 N N . PRO B 1 142 ? -0.898 22.656 -8.516 1 94.38 142 PRO B N 1
ATOM 2496 C CA . PRO B 1 142 ? -1.592 21.391 -8.734 1 94.38 142 PRO B CA 1
ATOM 2497 C C . PRO B 1 142 ? -0.667 20.172 -8.602 1 94.38 142 PRO B C 1
ATOM 2499 O O . PRO B 1 142 ? -1.102 19.109 -8.172 1 94.38 142 PRO B O 1
ATOM 2502 N N . VAL B 1 143 ? 0.567 20.297 -8.93 1 94.81 143 VAL B N 1
ATOM 2503 C CA . VAL B 1 143 ? 1.516 19.188 -8.82 1 94.81 143 VAL B CA 1
ATOM 2504 C C . VAL B 1 143 ? 1.812 18.906 -7.352 1 94.81 143 VAL B C 1
ATOM 2506 O O . VAL B 1 143 ? 1.771 17.75 -6.918 1 94.81 143 VAL B O 1
ATOM 2509 N N . ASP B 1 144 ? 2.062 19.969 -6.586 1 94.62 144 ASP B N 1
ATOM 2510 C CA . ASP B 1 144 ? 2.277 19.812 -5.152 1 94.62 144 ASP B CA 1
ATOM 2511 C C . ASP B 1 144 ? 1.045 19.219 -4.477 1 94.62 144 ASP B C 1
ATOM 2513 O O . ASP B 1 144 ? 1.164 18.359 -3.602 1 94.62 144 ASP B O 1
ATOM 2517 N N . LYS B 1 145 ? -0.11 19.75 -4.918 1 95.94 145 LYS B N 1
ATOM 2518 C CA . LYS B 1 145 ? -1.376 19.266 -4.371 1 95.94 145 LYS B CA 1
ATOM 2519 C C . LYS B 1 145 ? -1.547 17.766 -4.617 1 95.94 145 LYS B C 1
ATOM 2521 O O . LYS B 1 145 ? -1.974 17.031 -3.727 1 95.94 145 LYS B O 1
ATOM 2526 N N . GLN B 1 146 ? -1.19 17.328 -5.781 1 96.19 146 GLN B N 1
ATOM 2527 C CA . GLN B 1 146 ? -1.267 15.914 -6.129 1 96.19 146 GLN B CA 1
ATOM 2528 C C . GLN B 1 146 ? -0.299 15.086 -5.285 1 96.19 146 GLN B C 1
ATOM 2530 O O . GLN B 1 146 ? -0.667 14.031 -4.766 1 96.19 146 GLN B O 1
ATOM 2535 N N . LEU B 1 147 ? 0.934 15.523 -5.121 1 97.12 147 LEU B N 1
ATOM 2536 C CA . LEU B 1 147 ? 1.929 14.812 -4.328 1 97.12 147 LEU B CA 1
ATOM 2537 C C . LEU B 1 147 ? 1.475 14.672 -2.881 1 97.12 147 LEU B C 1
ATOM 2539 O O . LEU B 1 147 ? 1.595 13.602 -2.287 1 97.12 147 LEU B O 1
ATOM 2543 N N . VAL B 1 148 ? 0.885 15.719 -2.361 1 97 148 VAL B N 1
ATOM 2544 C CA . VAL B 1 148 ? 0.412 15.703 -0.98 1 97 148 VAL B CA 1
ATOM 2545 C C . VAL B 1 148 ? -0.759 14.734 -0.841 1 97 148 VAL B C 1
ATOM 2547 O O . VAL B 1 148 ? -0.798 13.93 0.092 1 97 148 VAL B O 1
ATOM 2550 N N . ALA B 1 149 ? -1.687 14.812 -1.776 1 96.94 149 ALA B N 1
ATOM 2551 C CA . ALA B 1 149 ? -2.869 13.961 -1.723 1 96.94 149 ALA B CA 1
ATOM 2552 C C . ALA B 1 149 ? -2.482 12.484 -1.781 1 96.94 149 ALA B C 1
ATOM 2554 O O . ALA B 1 149 ? -2.953 11.68 -0.973 1 96.94 149 ALA B O 1
ATOM 2555 N N . VAL B 1 150 ? -1.604 12.133 -2.701 1 96.62 150 VAL B N 1
ATOM 2556 C CA . VAL B 1 150 ? -1.159 10.75 -2.877 1 96.62 150 VAL B CA 1
ATOM 2557 C C . VAL B 1 150 ? -0.431 10.281 -1.621 1 96.62 150 VAL B C 1
ATOM 2559 O O . VAL B 1 150 ? -0.709 9.195 -1.105 1 96.62 150 VAL B O 1
ATOM 2562 N N . GLY B 1 151 ? 0.475 11.078 -1.146 1 96.62 151 GLY B N 1
ATOM 2563 C CA . GLY B 1 151 ? 1.194 10.734 0.07 1 96.62 151 GLY B CA 1
ATOM 2564 C C . GLY B 1 151 ? 0.285 10.539 1.27 1 96.62 151 GLY B C 1
ATOM 2565 O O . GLY B 1 151 ? 0.455 9.594 2.041 1 96.62 151 GLY B O 1
ATOM 2566 N N . LEU B 1 152 ? -0.663 11.422 1.412 1 96.75 152 LEU B N 1
ATOM 2567 C CA . LEU B 1 152 ? -1.591 11.375 2.537 1 96.75 152 LEU B CA 1
ATOM 2568 C C . LEU B 1 152 ? -2.438 10.102 2.484 1 96.75 152 LEU B C 1
ATOM 2570 O O . LEU B 1 152 ? -2.611 9.43 3.5 1 96.75 152 LEU B O 1
ATOM 2574 N N . VAL B 1 153 ? -2.945 9.781 1.363 1 95.81 153 VAL B N 1
ATOM 2575 C CA . VAL B 1 153 ? -3.746 8.57 1.199 1 95.81 153 VAL B CA 1
ATOM 2576 C C . VAL B 1 153 ? -2.9 7.34 1.525 1 95.81 153 VAL B C 1
ATOM 2578 O O . VAL B 1 153 ? -3.346 6.445 2.248 1 95.81 153 VAL B O 1
ATOM 2581 N N . GLY B 1 154 ? -1.671 7.32 1.042 1 95.31 154 GLY B N 1
ATOM 2582 C CA . GLY B 1 154 ? -0.76 6.238 1.38 1 95.31 154 GLY B CA 1
ATOM 2583 C C . GLY B 1 154 ? -0.509 6.113 2.871 1 95.31 154 GLY B C 1
ATOM 2584 O O . GLY B 1 154 ? -0.531 5.008 3.418 1 95.31 154 GLY B O 1
ATOM 2585 N N . ALA B 1 155 ? -0.252 7.207 3.482 1 96.62 155 ALA B N 1
ATOM 2586 C CA . ALA B 1 155 ? -0.019 7.227 4.926 1 96.62 155 ALA B CA 1
ATOM 2587 C C . ALA B 1 155 ? -1.228 6.684 5.684 1 96.62 155 ALA B C 1
ATOM 2589 O O . ALA B 1 155 ? -1.088 5.812 6.543 1 96.62 155 ALA B O 1
ATOM 2590 N N . LEU B 1 156 ? -2.387 7.227 5.352 1 96.44 156 LEU B N 1
ATOM 2591 C CA . LEU B 1 156 ? -3.604 6.816 6.047 1 96.44 156 LEU B CA 1
ATOM 2592 C C . LEU B 1 156 ? -3.904 5.344 5.793 1 96.44 156 LEU B C 1
ATOM 2594 O O . LEU B 1 156 ? -4.258 4.609 6.715 1 96.44 156 LEU B O 1
ATOM 2598 N N . PHE B 1 157 ? -3.74 4.883 4.551 1 93.81 157 PHE B N 1
ATOM 2599 C CA . PHE B 1 157 ? -3.971 3.479 4.238 1 93.81 157 PHE B CA 1
ATOM 2600 C C . PHE B 1 157 ? -3.078 2.582 5.09 1 93.81 157 PHE B C 1
ATOM 2602 O O . PHE B 1 157 ? -3.555 1.626 5.703 1 93.81 157 PHE B O 1
ATOM 2609 N N . THR B 1 158 ? -1.842 2.877 5.121 1 94.38 158 THR B N 1
ATOM 2610 C CA . THR B 1 158 ? -0.889 2.053 5.859 1 94.38 158 THR B CA 1
ATOM 2611 C C . THR B 1 158 ? -1.184 2.09 7.355 1 94.38 158 THR B C 1
ATOM 2613 O O . THR B 1 158 ? -1.08 1.07 8.039 1 94.38 158 THR B O 1
ATOM 2616 N N . LEU B 1 159 ? -1.552 3.207 7.914 1 96.25 159 LEU B N 1
ATOM 2617 C CA . LEU B 1 159 ? -1.9 3.332 9.328 1 96.25 159 LEU B CA 1
ATOM 2618 C C . LEU B 1 159 ? -3.131 2.496 9.656 1 96.25 159 LEU B C 1
ATOM 2620 O O . LEU B 1 159 ? -3.146 1.777 10.656 1 96.25 159 LEU B O 1
ATOM 2624 N N . PHE B 1 160 ? -4.141 2.562 8.812 1 95.44 160 PHE B N 1
ATOM 2625 C CA . PHE B 1 160 ? -5.363 1.813 9.07 1 95.44 160 PHE B CA 1
ATOM 2626 C C . PHE B 1 160 ? -5.121 0.316 8.93 1 95.44 160 PHE B C 1
ATOM 2628 O O . PHE B 1 160 ? -5.707 -0.486 9.656 1 95.44 160 PHE B O 1
ATOM 2635 N N . ILE B 1 161 ? -4.297 -0.064 8.008 1 93.19 161 ILE B N 1
ATOM 2636 C CA . ILE B 1 161 ? -3.922 -1.469 7.887 1 93.19 161 ILE B CA 1
ATOM 2637 C C . ILE B 1 161 ? -3.285 -1.943 9.195 1 93.19 161 ILE B C 1
ATOM 2639 O O . ILE B 1 161 ? -3.693 -2.963 9.75 1 93.19 161 ILE B O 1
ATOM 2643 N N . GLY B 1 162 ? -2.309 -1.17 9.664 1 93.5 162 GLY B N 1
ATOM 2644 C CA . GLY B 1 162 ? -1.654 -1.532 10.906 1 93.5 162 GLY B CA 1
ATOM 2645 C C . GLY B 1 162 ? -2.605 -1.575 12.086 1 93.5 162 GLY B C 1
ATOM 2646 O O . GLY B 1 162 ? -2.484 -2.441 12.961 1 93.5 162 GLY B O 1
ATOM 2647 N N . TYR B 1 163 ? -3.521 -0.661 12.125 1 95.25 163 TYR B N 1
ATOM 2648 C CA . TYR B 1 163 ? -4.52 -0.63 13.188 1 95.25 163 TYR B CA 1
ATOM 2649 C C . TYR B 1 163 ? -5.41 -1.867 13.141 1 95.25 163 TYR B C 1
ATOM 2651 O O . TYR B 1 163 ? -5.68 -2.49 14.172 1 95.25 163 TYR B O 1
ATOM 2659 N N . LEU B 1 164 ? -5.801 -2.305 11.969 1 93.19 164 LEU B N 1
ATOM 2660 C CA . LEU B 1 164 ? -6.754 -3.391 11.773 1 93.19 164 LEU B CA 1
ATOM 2661 C C . LEU B 1 164 ? -6.086 -4.746 11.969 1 93.19 164 LEU B C 1
ATOM 2663 O O . LEU B 1 164 ? -6.719 -5.695 12.445 1 93.19 164 LEU B O 1
ATOM 2667 N N . ASP B 1 165 ? -4.852 -4.824 11.539 1 89.94 165 ASP B N 1
ATOM 2668 C CA . ASP B 1 165 ? -4.219 -6.137 11.625 1 89.94 165 ASP B CA 1
ATOM 2669 C C . ASP B 1 165 ? -3.518 -6.32 12.969 1 89.94 165 ASP B C 1
ATOM 2671 O O . ASP B 1 165 ? -2.932 -7.375 13.227 1 89.94 165 ASP B O 1
ATOM 2675 N N . GLY B 1 166 ? -3.498 -5.285 13.773 1 90.44 166 GLY B N 1
ATOM 2676 C CA . GLY B 1 166 ? -3.037 -5.41 15.148 1 90.44 166 GLY B CA 1
ATOM 2677 C C . GLY B 1 166 ? -1.571 -5.062 15.32 1 90.44 166 GLY B C 1
ATOM 2678 O O . GLY B 1 166 ? -1.04 -5.121 16.438 1 90.44 166 GLY B O 1
ATOM 2679 N N . SER B 1 167 ? -0.904 -4.637 14.281 1 90.44 167 SER B N 1
ATOM 2680 C CA . SER B 1 167 ? 0.502 -4.266 14.398 1 90.44 167 SER B CA 1
ATOM 2681 C C . SER B 1 167 ? 0.656 -2.891 15.039 1 90.44 167 SER B C 1
ATOM 2683 O O . SER B 1 167 ? 1.735 -2.543 15.523 1 90.44 167 SER B O 1
ATOM 2685 N N . ILE B 1 168 ? -0.335 -2.1 14.984 1 93.31 168 ILE B N 1
ATOM 2686 C CA . ILE B 1 168 ? -0.399 -0.837 15.711 1 93.31 168 ILE B CA 1
ATOM 2687 C C . ILE B 1 168 ? -1.403 -0.953 16.859 1 93.31 168 ILE B C 1
ATOM 2689 O O . ILE B 1 168 ? -2.602 -1.129 16.625 1 93.31 168 ILE B O 1
ATOM 2693 N N . VAL B 1 169 ? -0.866 -0.945 18.016 1 94.75 169 VAL B N 1
ATOM 2694 C CA . VAL B 1 169 ? -1.702 -1.004 19.203 1 94.75 169 VAL B CA 1
ATOM 2695 C C . VAL B 1 169 ? -1.779 0.378 19.844 1 94.75 169 VAL B C 1
ATOM 2697 O O . VAL B 1 169 ? -0.816 0.835 20.469 1 94.75 169 VAL B O 1
ATOM 2700 N N . VAL B 1 170 ? -2.887 1.01 19.672 1 95.38 170 VAL B N 1
ATOM 2701 C CA . VAL B 1 170 ? -3.084 2.369 20.172 1 95.38 170 VAL B CA 1
ATOM 2702 C C . VAL B 1 170 ? -4.562 2.598 20.484 1 95.38 170 VAL B C 1
ATOM 2704 O O . VAL B 1 170 ? -5.434 1.955 19.891 1 95.38 170 VAL B O 1
ATOM 2707 N N . GLU B 1 171 ? -4.801 3.4 21.453 1 95.12 171 GLU B N 1
ATOM 2708 C CA . GLU B 1 171 ? -6.176 3.781 21.75 1 95.12 171 GLU B CA 1
ATOM 2709 C C . GLU B 1 171 ? -6.832 4.473 20.562 1 95.12 171 GLU B C 1
ATOM 2711 O O . GLU B 1 171 ? -6.191 5.262 19.859 1 95.12 171 GLU B O 1
ATOM 2716 N N . ARG B 1 172 ? -8.094 4.16 20.422 1 93.62 172 ARG B N 1
ATOM 2717 C CA . ARG B 1 172 ? -8.859 4.695 19.297 1 93.62 172 ARG B CA 1
ATOM 2718 C C . ARG B 1 172 ? -8.758 6.219 19.25 1 93.62 172 ARG B C 1
ATOM 2720 O O . ARG B 1 172 ? -8.508 6.793 18.188 1 93.62 172 ARG B O 1
ATOM 2727 N N . GLU B 1 173 ? -8.938 6.883 20.359 1 94.31 173 GLU B N 1
ATOM 2728 C CA . GLU B 1 173 ? -8.93 8.344 20.406 1 94.31 173 GLU B CA 1
ATOM 2729 C C . GLU B 1 173 ? -7.586 8.906 19.953 1 94.31 173 GLU B C 1
ATOM 2731 O O . GLU B 1 173 ? -7.535 9.883 19.203 1 94.31 173 GLU B O 1
ATOM 2736 N N . ARG B 1 174 ? -6.551 8.312 20.422 1 95.19 174 ARG B N 1
ATOM 2737 C CA . ARG B 1 174 ? -5.211 8.758 20.031 1 95.19 174 ARG B CA 1
ATOM 2738 C C . ARG B 1 174 ? -4.957 8.516 18.547 1 95.19 174 ARG B C 1
ATOM 2740 O O . ARG B 1 174 ? -4.355 9.352 17.875 1 95.19 174 ARG B O 1
ATOM 2747 N N . PHE B 1 175 ? -5.398 7.402 18.047 1 96 175 PHE B N 1
ATOM 2748 C CA . PHE B 1 175 ? -5.277 7.078 16.641 1 96 175 PHE B CA 1
ATOM 2749 C C . PHE B 1 175 ? -6.004 8.109 15.781 1 96 175 PHE B C 1
ATOM 2751 O O . PHE B 1 175 ? -5.441 8.625 14.812 1 96 175 PHE B O 1
ATOM 2758 N N . VAL B 1 176 ? -7.219 8.383 16.156 1 95.69 176 VAL B N 1
ATOM 2759 C CA . VAL B 1 176 ? -8.047 9.344 15.43 1 95.69 176 VAL B CA 1
ATOM 2760 C C . VAL B 1 176 ? -7.383 10.719 15.461 1 95.69 176 VAL B C 1
ATOM 2762 O O . VAL B 1 176 ? -7.293 11.391 14.43 1 95.69 176 VAL B O 1
ATOM 2765 N N . ARG B 1 177 ? -6.934 11.156 16.562 1 96 177 ARG B N 1
ATOM 2766 C CA . ARG B 1 177 ? -6.266 12.445 16.703 1 96 177 ARG B CA 1
ATOM 2767 C C . ARG B 1 177 ? -5.051 12.531 15.773 1 96 177 ARG B C 1
ATOM 2769 O O . ARG B 1 177 ? -4.816 13.57 15.148 1 96 177 ARG B O 1
ATOM 2776 N N . HIS B 1 178 ? -4.289 11.492 15.711 1 96.25 178 HIS B N 1
ATOM 2777 C CA . HIS B 1 178 ? -3.113 11.453 14.844 1 96.25 178 HIS B CA 1
ATOM 2778 C C . HIS B 1 178 ? -3.504 11.617 13.383 1 96.25 178 HIS B C 1
ATOM 2780 O O . HIS B 1 178 ? -2.896 12.406 12.656 1 96.25 178 HIS B O 1
ATOM 2786 N N . CYS B 1 179 ? -4.547 10.883 12.938 1 96.94 179 CYS B N 1
ATOM 2787 C CA . CYS B 1 179 ? -4.996 10.953 11.555 1 96.94 179 CYS B CA 1
ATOM 2788 C C . CYS B 1 179 ? -5.52 12.344 11.219 1 96.94 179 CYS B C 1
ATOM 2790 O O . CYS B 1 179 ? -5.254 12.867 10.133 1 96.94 179 CYS B O 1
ATOM 2792 N N . VAL B 1 180 ? -6.223 12.906 12.156 1 96.06 180 VAL B N 1
ATOM 2793 C CA . VAL B 1 180 ? -6.754 14.25 11.961 1 96.06 180 VAL B CA 1
ATOM 2794 C C . VAL B 1 180 ? -5.605 15.242 11.82 1 96.06 180 VAL B C 1
ATOM 2796 O O . VAL B 1 180 ? -5.617 16.094 10.93 1 96.06 180 VAL B O 1
ATOM 2799 N N . ARG B 1 181 ? -4.645 15.148 12.641 1 94.38 181 ARG B N 1
ATOM 2800 C CA . ARG B 1 181 ? -3.482 16.031 12.586 1 94.38 181 ARG B CA 1
ATOM 2801 C C . ARG B 1 181 ? -2.756 15.891 11.25 1 94.38 181 ARG B C 1
ATOM 2803 O O . ARG B 1 181 ? -2.311 16.875 10.672 1 94.38 181 ARG B O 1
ATOM 2810 N N . LEU B 1 182 ? -2.631 14.68 10.766 1 94.5 182 LEU B N 1
ATOM 2811 C CA . LEU B 1 182 ? -2.004 14.438 9.477 1 94.5 182 LEU B CA 1
ATOM 2812 C C . LEU B 1 182 ? -2.727 15.203 8.367 1 94.5 182 LEU B C 1
ATOM 2814 O O . LEU B 1 182 ? -2.086 15.852 7.535 1 94.5 182 LEU B O 1
ATOM 2818 N N . LEU B 1 183 ? -4.055 15.156 8.391 1 94.25 183 LEU B N 1
ATOM 2819 C CA . LEU B 1 183 ? -4.859 15.812 7.363 1 94.25 183 LEU B CA 1
ATOM 2820 C C . LEU B 1 183 ? -4.73 17.328 7.457 1 94.25 183 LEU B C 1
ATOM 2822 O O . LEU B 1 183 ? -4.57 18.016 6.441 1 94.25 183 LEU B O 1
ATOM 2826 N N . ILE B 1 184 ? -4.734 17.828 8.672 1 92.88 184 ILE B N 1
ATOM 2827 C CA . ILE B 1 184 ? -4.664 19.266 8.883 1 92.88 184 ILE B CA 1
ATOM 2828 C C . ILE B 1 184 ? -3.299 19.781 8.445 1 92.88 184 ILE B C 1
ATOM 2830 O O . ILE B 1 184 ? -3.209 20.781 7.73 1 92.88 184 ILE B O 1
ATOM 2834 N N . ASN B 1 185 ? -2.26 19.078 8.82 1 91.19 185 ASN B N 1
ATOM 2835 C CA . ASN B 1 185 ? -0.9 19.5 8.5 1 91.19 185 ASN B CA 1
ATOM 2836 C C . ASN B 1 185 ? -0.628 19.422 7 1 91.19 185 ASN B C 1
ATOM 2838 O O . ASN B 1 185 ? 0.118 20.25 6.461 1 91.19 185 ASN B O 1
ATOM 2842 N N . ALA B 1 186 ? -1.214 18.469 6.371 1 88.88 186 ALA B N 1
ATOM 2843 C CA . ALA B 1 186 ? -1.001 18.297 4.938 1 88.88 186 ALA B CA 1
ATOM 2844 C C . ALA B 1 186 ? -1.588 19.469 4.148 1 88.88 186 ALA B C 1
ATOM 2846 O O . ALA B 1 186 ? -1.066 19.828 3.096 1 88.88 186 ALA B O 1
ATOM 2847 N N . ASN B 1 187 ? -2.652 19.953 4.672 1 84.75 187 ASN B N 1
ATOM 2848 C CA . ASN B 1 187 ? -3.303 21.062 3.99 1 84.75 187 ASN B CA 1
ATOM 2849 C C . ASN B 1 187 ? -2.477 22.344 4.086 1 84.75 187 ASN B C 1
ATOM 2851 O O . ASN B 1 187 ? -2.643 23.25 3.275 1 84.75 187 ASN B O 1
ATOM 2855 N N . GLN B 1 188 ? -1.564 22.391 5.078 1 76.19 188 GLN B N 1
ATOM 2856 C CA . GLN B 1 188 ? -0.739 23.578 5.289 1 76.19 188 GLN B CA 1
ATOM 2857 C C . GLN B 1 188 ? 0.63 23.406 4.633 1 76.19 188 GLN B C 1
ATOM 2859 O O . GLN B 1 188 ? 1.496 24.281 4.773 1 76.19 188 GLN B O 1
ATOM 2864 N N . ALA B 1 189 ? 0.744 22.406 3.979 1 67.56 189 ALA B N 1
ATOM 2865 C CA . ALA B 1 189 ? 2.053 22.109 3.404 1 67.56 189 ALA B CA 1
ATOM 2866 C C . ALA B 1 189 ? 2.311 22.953 2.158 1 67.56 189 ALA B C 1
ATOM 2868 O O . ALA B 1 189 ? 1.371 23.359 1.475 1 67.56 189 ALA B O 1
#

Solvent-accessible surface area (backbone atoms only — not comparable to full-atom values): 19547 Å² total; per-residue (Å²): 126,55,72,65,51,50,51,50,50,52,50,52,43,48,42,54,45,40,35,49,32,36,15,30,93,94,42,68,62,76,43,67,67,58,50,21,62,74,55,74,45,55,67,67,64,49,53,73,77,30,92,45,60,60,56,43,53,48,48,39,36,49,51,48,46,50,52,50,52,49,45,34,51,60,42,31,67,81,43,85,45,67,63,52,25,29,44,33,30,49,50,43,46,41,54,52,29,61,73,34,48,30,51,28,28,32,55,64,45,30,35,34,69,36,59,84,32,38,41,44,55,67,64,53,44,54,61,54,24,50,58,47,42,74,65,34,76,66,35,81,54,66,68,60,34,48,54,49,20,40,21,49,49,23,12,50,51,42,43,51,43,30,48,73,72,58,77,43,84,69,56,66,69,60,51,50,52,50,55,28,49,52,50,46,53,57,30,70,89,126,55,72,66,51,52,51,50,50,51,51,52,42,48,41,56,46,39,36,49,31,36,14,29,92,92,41,67,61,76,43,66,68,58,50,22,63,74,55,74,45,56,67,68,64,49,53,73,78,30,92,45,60,61,57,43,54,49,48,37,37,49,52,48,47,50,51,51,51,50,44,36,52,60,42,32,67,80,43,86,45,68,64,53,25,30,44,32,29,49,51,43,47,41,54,52,28,60,75,34,49,30,51,28,28,30,54,64,46,31,35,33,71,36,60,86,30,38,42,43,56,68,63,52,44,56,60,54,24,50,59,47,41,73,66,34,76,67,35,81,53,66,67,61,34,48,54,48,20,41,20,49,47,23,12,51,51,42,42,52,42,29,48,71,72,57,79,41,84,71,57,67,69,60,51,51,53,52,54,28,50,51,49,48,52,56,30,70,89

Radius of gyration: 22.4 Å; Cα contacts (8 Å, |Δi|>4): 472; chains: 2; bounding box: 79×54×45 Å

Organism: Rhodococcus erythropolis (NCBI:txid1833)

pLDDT: mean 92.34, std 5.97, range [62.97, 98.0]

Secondary structure (DSSP, 8-state):
--HHHHHHHHHHHHHHHHHHHHT-TT-----HHHHHHHHT--HHHHHHH-SSHHHHHHHHHHHHHHHHHHHHHHHHHT--SHHHHHHHHHHHHHHHHTSSHHHHIIIIIGGGT-GGGTTHHHHHHHHHHHHHHTT-TT--SHHHHHHHHHHHHHHHHHHHHHHHHTSS---HHHHHHHHHHHHHHHHT-/--HHHHHHHHHHHHHHHHHHHHT-TT-----HHHHHHHHT--HHHHHHH-SSHHHHHHHHHHHHHHHHHHHHHHHHHT--SHHHHHHHHHHHHHHHHTSSHHHHIIIIIHHHH-GGGTTHHHHHHHHHHHHHHTT-TT--SHHHHHHHHHHHHHHHHHHHHHHHHTSS---HHHHHHHHHHHHHHHHT-

Sequence (378 aa):
MSIEERRATRKATLFDVGVTLLGAVDGPAVNVRAVCKAAGLTERYFYESFTDRDQYVVAVHTFVAERAQSALATAVESETTSEAVATAAVDAFVKLMVDDPAMGRVLLIAPLSEPVLSGRGIESMPAFVDLVYDQLSEIADPVDKQLVAVGLVGALFTLFIGYLDGSIVVERERFVRHCVRLLINANQAMSIEERRATRKATLFDVGVTLLGAVDGPAVNVRAVCKAAGLTERYFYESFTDRDQYVVAVHTFVAERAQSALATAVESETTSEAVATAAVDAFVKLMVDDPAMGRVLLIAPLSEPVLSGRGIESMPAFVDLVYDQLSEIADPVDKQLVAVGLVGALFTLFIGYLDGSIVVERERFVRHCVRLLINANQA

Nearest PDB structures (foldseek):
  6o6o-assembly1_B  TM=8.315E-01  e=1.107E-05  Mycobacterium tuberculosis
  3pas-assembly1_A  TM=7.460E-01  e=1.092E-04  Marinobacter nauticus VT8
  3ppb-assembly1_B  TM=7.297E-01  e=6.503E-04  Shewanella loihica PV-4
  2gen-assembly1_A-2  TM=6.545E-01  e=7.127E-04  Pseudomonas aeruginosa PAO1
  3lwj-assembly1_A-2  TM=8.003E-01  e=1.676E-02  Syntrophomonas wolfei subsp. wolfei str. Goettingen G311